Protein AF-0000000087524501 (afdb_homodimer)

pLDDT: mean 83.81, std 16.66, range [29.33, 97.38]

Sequence (226 aa):
MLTLTSWWLVTAPTDLRCGMDRLLVAVRTVLDREPIEGEAYVFCNRAGTRIKLLSCDRHGVWLAVRRLHQGRFVWPRAGATSWTLSAEQFAWLSMGVDWRRLSDAPISGCKQIMLTLTSWWLVTAPTDLRCGMDRLLVAVRTVLDREPIEGEAYVFCNRAGTRIKLLSCDRHGVWLAVRRLHQGRFVWPRAGATSWTLSAEQFAWLSMGVDWRRLSDAPISGCKQI

Radius of gyration: 18.1 Å; Cα contacts (8 Å, |Δi|>4): 468; chains: 2; bounding box: 33×56×40 Å

InterPro domains:
  IPR008878 Transposase IS66, Orf2 [NF033819] (8-96)
  IPR008878 Transposase IS66, Orf2 [PF05717] (6-102)
  IPR008878 Transposase IS66, Orf2 [PTHR36455] (7-105)

Structure (mmCIF, N/CA/C/O backbone):
data_AF-0000000087524501-model_v1
#
loop_
_entity.id
_entity.type
_entity.pdbx_description
1 polymer Transposase
#
loop_
_atom_site.group_PDB
_atom_site.id
_atom_site.type_symbol
_atom_site.label_atom_id
_atom_site.label_alt_id
_atom_site.label_comp_id
_atom_site.label_asym_id
_atom_site.label_entity_id
_atom_site.label_seq_id
_atom_site.pdbx_PDB_ins_code
_atom_site.Cartn_x
_atom_site.Cartn_y
_atom_site.Cartn_z
_atom_site.occupancy
_atom_site.B_iso_or_equiv
_atom_site.auth_seq_id
_atom_site.auth_comp_id
_atom_site.auth_asym_id
_atom_site.auth_atom_id
_atom_site.pdbx_PDB_model_num
ATOM 1 N N . MET A 1 1 ? 4.891 8.914 -10.609 1 53.38 1 MET A N 1
ATOM 2 C CA . MET A 1 1 ? 3.854 8.031 -10.102 1 53.38 1 MET A CA 1
ATOM 3 C C . MET A 1 1 ? 4.023 6.617 -10.641 1 53.38 1 MET A C 1
ATOM 5 O O . MET A 1 1 ? 4.438 6.434 -11.789 1 53.38 1 MET A O 1
ATOM 9 N N . LEU A 1 2 ? 4.312 5.629 -9.68 1 62.41 2 LEU A N 1
ATOM 10 C CA . LEU A 1 2 ? 4.785 4.309 -10.086 1 62.41 2 LEU A CA 1
ATOM 11 C C . LEU A 1 2 ? 3.758 3.611 -10.969 1 62.41 2 LEU A C 1
ATOM 13 O O . LEU A 1 2 ? 2.576 3.543 -10.617 1 62.41 2 LEU A O 1
ATOM 17 N N . THR A 1 3 ? 4.078 3.621 -12.188 1 78.81 3 THR A N 1
ATOM 18 C CA . THR A 1 3 ? 3.252 2.785 -13.055 1 78.81 3 THR A CA 1
ATOM 19 C C . THR A 1 3 ? 3.666 1.321 -12.945 1 78.81 3 THR A C 1
ATOM 21 O O . THR A 1 3 ? 4.766 0.95 -13.359 1 78.81 3 THR A O 1
ATOM 24 N N . LEU A 1 4 ? 2.834 0.616 -12.227 1 86.62 4 LEU A N 1
ATOM 25 C CA . LEU A 1 4 ? 3.076 -0.819 -12.133 1 86.62 4 LEU A CA 1
ATOM 26 C C . LEU A 1 4 ? 2.57 -1.537 -13.383 1 86.62 4 LEU A C 1
ATOM 28 O O . LEU A 1 4 ? 1.428 -1.337 -13.797 1 86.62 4 LEU A O 1
ATOM 32 N N . THR A 1 5 ? 3.463 -2.332 -13.969 1 84.12 5 THR A N 1
ATOM 33 C CA . THR A 1 5 ? 3.109 -2.982 -15.227 1 84.12 5 THR A CA 1
ATOM 34 C C . THR A 1 5 ? 2.959 -4.488 -15.031 1 84.12 5 THR A C 1
ATOM 36 O O . THR A 1 5 ? 2.32 -5.164 -15.844 1 84.12 5 THR A O 1
ATOM 39 N N . SER A 1 6 ? 3.623 -4.996 -14.062 1 88.81 6 SER A N 1
ATOM 40 C CA . SER A 1 6 ? 3.568 -6.438 -13.844 1 88.81 6 SER A CA 1
ATOM 41 C C . SER A 1 6 ? 3.545 -6.773 -12.359 1 88.81 6 SER A C 1
ATOM 43 O O . SER A 1 6 ? 4.207 -6.109 -11.562 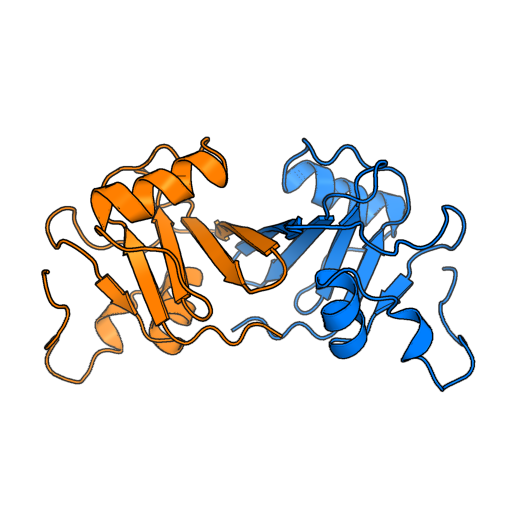1 88.81 6 SER A O 1
ATOM 45 N N . TRP A 1 7 ? 2.777 -7.848 -12.047 1 93 7 TRP A N 1
ATOM 46 C CA . TRP A 1 7 ? 2.652 -8.352 -10.68 1 93 7 TRP A CA 1
ATOM 47 C C . TRP A 1 7 ? 3.145 -9.789 -10.586 1 93 7 TRP A C 1
ATOM 49 O O . TRP A 1 7 ? 2.604 -10.68 -11.234 1 93 7 TRP A O 1
ATOM 59 N N . TRP A 1 8 ? 4.137 -9.992 -9.805 1 92.12 8 TRP A N 1
ATOM 60 C CA . TRP A 1 8 ? 4.68 -11.328 -9.586 1 92.12 8 TRP A CA 1
ATOM 61 C C . TRP A 1 8 ? 4.117 -11.938 -8.305 1 92.12 8 TRP A C 1
ATOM 63 O O . TRP A 1 8 ? 4.191 -11.336 -7.234 1 92.12 8 TRP A O 1
ATOM 73 N N . LEU A 1 9 ? 3.553 -13.141 -8.438 1 91.88 9 LEU A N 1
ATOM 74 C CA . LEU A 1 9 ? 3.045 -13.836 -7.258 1 91.88 9 LEU A CA 1
ATOM 75 C C . LEU A 1 9 ? 4.105 -14.758 -6.672 1 91.88 9 LEU A C 1
ATOM 77 O O . LEU A 1 9 ? 4.648 -15.609 -7.379 1 91.88 9 LEU A O 1
ATOM 81 N N . VAL A 1 10 ? 4.414 -14.508 -5.457 1 90.25 10 VAL A N 1
ATOM 82 C CA . VAL A 1 10 ? 5.312 -15.414 -4.742 1 90.25 10 VAL A CA 1
ATOM 83 C C . VAL A 1 10 ? 4.5 -16.5 -4.047 1 90.25 10 VAL A C 1
ATOM 85 O O . VAL A 1 10 ? 3.969 -16.297 -2.955 1 90.25 10 VAL A O 1
ATOM 88 N N . THR A 1 11 ? 4.438 -17.672 -4.555 1 88.38 11 THR A N 1
ATOM 89 C CA . THR A 1 11 ? 3.49 -18.688 -4.125 1 88.38 11 THR A CA 1
ATOM 90 C C . THR A 1 11 ? 4.074 -19.531 -2.984 1 88.38 11 THR A C 1
ATOM 92 O O . THR A 1 11 ? 3.35 -20.266 -2.314 1 88.38 11 THR A O 1
ATOM 95 N N . ALA A 1 12 ? 5.297 -19.328 -2.738 1 82.81 12 ALA A N 1
ATOM 96 C CA . ALA A 1 12 ? 5.875 -19.984 -1.568 1 82.81 12 ALA A CA 1
ATOM 97 C C . ALA A 1 12 ? 5.289 -19.422 -0.277 1 82.81 12 ALA A C 1
ATOM 99 O O . ALA A 1 12 ? 5.094 -18.203 -0.153 1 82.81 12 ALA A O 1
ATOM 100 N N . PRO A 1 13 ? 4.914 -20.344 0.628 1 79.12 13 PRO A N 1
ATOM 101 C CA . PRO A 1 13 ? 4.375 -19.844 1.892 1 79.12 13 PRO A CA 1
ATOM 102 C C . PRO A 1 13 ? 5.277 -18.797 2.543 1 79.12 13 PRO A C 1
ATOM 104 O O . PRO A 1 13 ? 6.496 -18.969 2.607 1 79.12 13 PRO A O 1
ATOM 107 N N . THR A 1 14 ? 4.715 -17.734 2.848 1 83.69 14 THR A N 1
ATOM 108 C CA . THR A 1 14 ? 5.457 -16.641 3.479 1 83.69 14 THR A CA 1
ATOM 109 C C . THR A 1 14 ? 4.742 -16.156 4.738 1 83.69 14 THR A C 1
ATOM 111 O O . THR A 1 14 ? 3.518 -16.047 4.754 1 83.69 14 THR A O 1
ATOM 114 N N . ASP A 1 15 ? 5.555 -16 5.832 1 88.25 15 ASP A N 1
ATOM 115 C CA . ASP A 1 15 ? 5.039 -15.352 7.031 1 88.25 15 ASP A CA 1
ATOM 116 C C . ASP A 1 15 ? 4.848 -13.852 6.801 1 88.25 15 ASP A C 1
ATOM 118 O O . ASP A 1 15 ? 5.82 -13.094 6.75 1 88.25 15 ASP A O 1
ATOM 122 N N . LEU A 1 16 ? 3.639 -13.438 6.695 1 90.56 16 LEU A N 1
ATOM 123 C CA . LEU A 1 16 ? 3.352 -12.062 6.297 1 90.56 16 LEU A CA 1
ATOM 124 C C . LEU A 1 16 ? 3.521 -11.109 7.477 1 90.56 16 LEU A C 1
ATOM 126 O O . LEU A 1 16 ? 3.283 -9.906 7.348 1 90.56 16 LEU A O 1
ATOM 130 N N . ARG A 1 17 ? 3.955 -11.586 8.625 1 87.31 17 ARG A N 1
ATOM 131 C CA . ARG A 1 17 ? 4.316 -10.695 9.727 1 87.31 17 ARG A CA 1
ATOM 132 C C . ARG A 1 17 ? 5.656 -10.023 9.461 1 87.31 17 ARG A C 1
ATOM 134 O O . ARG A 1 17 ? 5.992 -9.023 10.102 1 87.31 17 ARG A O 1
ATOM 141 N N . CYS A 1 18 ? 6.277 -10.562 8.484 1 89.75 18 CYS A N 1
ATOM 142 C CA . CYS A 1 18 ? 7.578 -10 8.141 1 89.75 18 CYS A CA 1
ATOM 143 C C . CYS A 1 18 ? 7.422 -8.672 7.406 1 89.75 18 CYS A C 1
ATOM 145 O O . CYS A 1 18 ? 6.395 -8.43 6.773 1 89.75 18 CYS A O 1
ATOM 147 N N . GLY A 1 19 ? 8.461 -7.875 7.551 1 92.38 19 GLY A N 1
ATOM 148 C CA . GLY A 1 19 ? 8.438 -6.539 6.98 1 92.38 19 GLY A CA 1
ATOM 149 C C . GLY A 1 19 ? 9.016 -6.477 5.578 1 92.38 19 GLY A C 1
ATOM 150 O O . GLY A 1 19 ? 9.195 -7.508 4.93 1 92.38 19 GLY A O 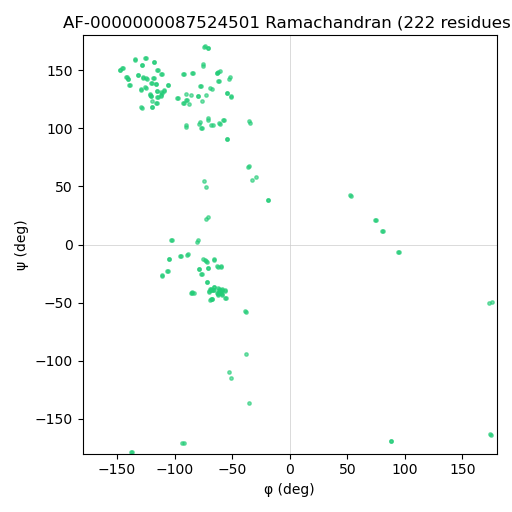1
ATOM 151 N N . MET A 1 20 ? 9.188 -5.285 5.086 1 94.19 20 MET A N 1
ATOM 152 C CA . MET A 1 20 ? 9.609 -5.031 3.709 1 94.19 20 MET A CA 1
ATOM 153 C C . MET A 1 20 ? 10.969 -5.664 3.426 1 94.19 20 MET A C 1
ATOM 155 O O . MET A 1 20 ? 11.172 -6.262 2.369 1 94.19 20 MET A O 1
ATOM 159 N N . ASP A 1 21 ? 11.93 -5.621 4.367 1 94 21 ASP A N 1
ATOM 160 C CA . ASP A 1 21 ? 13.281 -6.125 4.121 1 94 21 ASP A CA 1
ATOM 161 C C . ASP A 1 21 ? 13.273 -7.641 3.943 1 94 21 ASP A C 1
ATOM 163 O O . ASP A 1 21 ? 13.914 -8.164 3.027 1 94 21 ASP A O 1
ATOM 167 N N . ARG A 1 22 ? 12.641 -8.336 4.754 1 93.5 22 ARG A N 1
ATOM 168 C CA . ARG A 1 22 ? 12.539 -9.789 4.648 1 93.5 22 ARG A CA 1
ATOM 169 C C . ARG A 1 22 ? 11.852 -10.195 3.352 1 93.5 22 ARG A C 1
ATOM 171 O O . ARG A 1 22 ? 12.266 -11.156 2.697 1 93.5 22 ARG A O 1
ATOM 178 N N . LEU A 1 23 ? 10.844 -9.445 2.961 1 93.88 23 LEU A N 1
ATOM 179 C CA . LEU A 1 23 ? 10.117 -9.797 1.743 1 93.88 23 LEU A CA 1
ATOM 180 C C . LEU A 1 23 ? 10.969 -9.523 0.509 1 93.88 23 LEU A C 1
ATOM 182 O O . LEU A 1 23 ? 10.883 -10.242 -0.486 1 93.88 23 LEU A O 1
ATOM 186 N N . LEU A 1 24 ? 11.82 -8.469 0.651 1 93.94 24 LEU A N 1
ATOM 187 C CA . LEU A 1 24 ? 12.758 -8.211 -0.437 1 93.94 24 LEU A CA 1
ATOM 188 C C . LEU A 1 24 ? 13.711 -9.383 -0.625 1 93.94 24 LEU A C 1
ATOM 190 O O . LEU A 1 24 ? 13.992 -9.789 -1.757 1 93.94 24 LEU A O 1
ATOM 194 N N . VAL A 1 25 ? 14.188 -9.898 0.438 1 92.69 25 VAL A N 1
ATOM 195 C CA . VAL A 1 25 ? 15.07 -11.062 0.394 1 92.69 25 VAL A CA 1
ATOM 196 C C . VAL A 1 25 ? 14.32 -12.25 -0.208 1 92.69 25 VAL A C 1
ATOM 198 O O . VAL A 1 25 ? 14.875 -12.992 -1.019 1 92.69 25 VAL A O 1
ATOM 201 N N . ALA A 1 26 ? 13.086 -12.398 0.199 1 90.69 26 ALA A N 1
ATOM 202 C CA . ALA A 1 26 ? 12.281 -13.5 -0.324 1 90.69 26 ALA A CA 1
ATOM 203 C C . ALA A 1 26 ? 12.133 -13.406 -1.841 1 90.69 26 ALA A C 1
ATOM 205 O O . ALA A 1 26 ? 12.211 -14.414 -2.543 1 90.69 26 ALA A O 1
ATOM 206 N N . VAL A 1 27 ? 11.906 -12.18 -2.352 1 91.5 27 VAL A N 1
ATOM 207 C CA . VAL A 1 27 ? 11.789 -11.977 -3.791 1 91.5 27 VAL A CA 1
ATOM 208 C C . VAL A 1 27 ? 13.07 -12.445 -4.484 1 91.5 27 VAL A C 1
ATOM 210 O O . VAL A 1 27 ? 13.016 -13.156 -5.488 1 91.5 27 VAL A O 1
ATOM 213 N N . ARG A 1 28 ? 14.195 -12.125 -3.938 1 92.19 28 ARG A N 1
ATOM 214 C CA . ARG A 1 28 ? 15.484 -12.477 -4.523 1 92.19 28 ARG A CA 1
ATOM 215 C C . ARG A 1 28 ? 15.719 -13.984 -4.457 1 92.19 28 ARG A C 1
ATOM 217 O O . ARG A 1 28 ? 16.25 -14.57 -5.402 1 92.19 28 ARG A O 1
ATOM 224 N N . THR A 1 29 ? 15.328 -14.586 -3.4 1 88.56 29 THR A N 1
ATOM 225 C CA . THR A 1 29 ? 15.656 -15.984 -3.174 1 88.56 29 THR A CA 1
ATOM 226 C C . THR A 1 29 ? 14.633 -16.891 -3.852 1 88.56 29 THR A C 1
ATOM 228 O O . THR A 1 29 ? 15 -17.906 -4.457 1 88.56 29 THR A O 1
ATOM 231 N N . VAL A 1 30 ? 13.375 -16.531 -3.748 1 85.25 30 VAL A N 1
ATOM 232 C CA . VAL A 1 30 ? 12.32 -17.406 -4.246 1 85.25 30 VAL A CA 1
ATOM 233 C C . VAL A 1 30 ? 12.133 -17.188 -5.746 1 85.25 30 VAL A C 1
ATOM 235 O O . VAL A 1 30 ? 11.984 -18.141 -6.508 1 85.25 30 VAL A O 1
ATOM 238 N N . LEU A 1 31 ? 12.164 -15.969 -6.199 1 85.56 31 LEU A N 1
ATOM 239 C CA . LEU A 1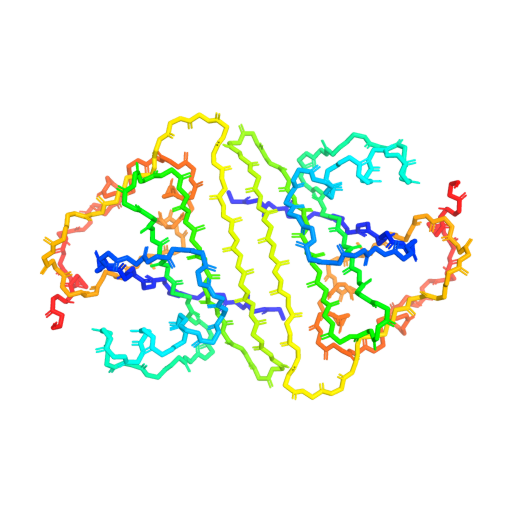 31 ? 11.938 -15.664 -7.609 1 85.56 31 LEU A CA 1
ATOM 240 C C . LEU A 1 31 ? 13.258 -15.555 -8.359 1 85.56 31 LEU A C 1
ATOM 242 O O . LEU A 1 31 ? 13.281 -15.508 -9.586 1 85.56 31 LEU A O 1
ATOM 246 N N . ASP A 1 32 ? 14.367 -15.539 -7.59 1 87.31 32 ASP A N 1
ATOM 247 C CA . ASP A 1 32 ? 15.688 -15.328 -8.18 1 87.31 32 ASP A CA 1
ATOM 248 C C . ASP A 1 32 ? 15.711 -14.07 -9.047 1 87.31 32 ASP A C 1
ATOM 250 O O . ASP A 1 32 ? 16.156 -14.117 -10.195 1 87.31 32 ASP A O 1
ATOM 254 N N . ARG A 1 33 ? 15.086 -13.07 -8.508 1 85.88 33 ARG A N 1
ATOM 255 C CA . ARG A 1 33 ? 14.961 -11.812 -9.234 1 85.88 33 ARG A CA 1
ATOM 256 C C . ARG A 1 33 ? 15.344 -10.633 -8.344 1 85.88 33 ARG A C 1
ATOM 258 O O . ARG A 1 33 ? 15.109 -10.656 -7.137 1 85.88 33 ARG A O 1
ATOM 265 N N . GLU A 1 34 ? 15.938 -9.672 -9.047 1 90.94 34 GLU A N 1
ATOM 266 C CA . GLU A 1 34 ? 16.141 -8.398 -8.367 1 90.94 34 GLU A CA 1
ATOM 267 C C . GLU A 1 34 ? 14.945 -7.473 -8.57 1 90.94 34 GLU A C 1
ATOM 269 O O . GLU A 1 34 ? 14.547 -7.199 -9.703 1 90.94 34 GLU A O 1
ATOM 274 N N . PRO A 1 35 ? 14.438 -7.07 -7.484 1 91.19 35 PRO A N 1
ATOM 275 C CA . PRO A 1 35 ? 13.297 -6.164 -7.633 1 91.19 35 PRO A CA 1
ATOM 276 C C . PRO A 1 35 ? 13.617 -4.953 -8.5 1 91.19 35 PRO A C 1
ATOM 278 O O . PRO A 1 35 ? 14.648 -4.305 -8.312 1 91.19 35 PRO A O 1
ATOM 281 N N . ILE A 1 36 ? 12.773 -4.723 -9.414 1 89.25 36 ILE A N 1
ATOM 282 C CA . ILE A 1 36 ? 13 -3.594 -10.312 1 89.25 36 ILE A CA 1
ATOM 283 C C . ILE A 1 36 ? 11.781 -2.676 -10.305 1 89.25 36 ILE A C 1
ATOM 285 O O . ILE A 1 36 ? 10.695 -3.078 -9.891 1 89.25 36 ILE A O 1
ATOM 289 N N . GLU A 1 37 ? 12.086 -1.483 -10.758 1 91.25 37 GLU A N 1
ATOM 290 C CA . GLU A 1 37 ? 11 -0.511 -10.859 1 91.25 37 GLU A CA 1
ATOM 291 C C . GLU A 1 37 ? 9.93 -0.981 -11.836 1 91.25 37 GLU A C 1
ATOM 293 O O . GLU A 1 37 ? 10.242 -1.535 -12.898 1 91.25 37 GLU A O 1
ATOM 298 N N . GLY A 1 38 ? 8.695 -0.737 -11.484 1 90.75 38 GLY A N 1
ATOM 299 C CA . GLY A 1 38 ? 7.602 -1.073 -12.383 1 90.75 38 GLY A CA 1
ATOM 300 C C . GLY A 1 38 ? 6.996 -2.438 -12.102 1 90.75 38 GLY A C 1
ATOM 301 O O . GLY A 1 38 ? 5.965 -2.795 -12.672 1 90.75 38 GLY A O 1
ATOM 302 N N . GLU A 1 39 ? 7.586 -3.174 -11.211 1 93.44 39 GLU A N 1
ATOM 303 C CA . GLU A 1 39 ? 7.059 -4.484 -10.844 1 93.44 39 GLU A CA 1
ATOM 304 C C . GLU A 1 39 ? 6.605 -4.512 -9.391 1 93.44 39 GLU A C 1
ATOM 306 O O . GLU A 1 39 ? 7.129 -3.768 -8.555 1 93.44 39 GLU A O 1
ATOM 311 N N . ALA A 1 40 ? 5.641 -5.336 -9.188 1 95.5 40 ALA A N 1
ATOM 312 C CA . ALA A 1 40 ? 5.156 -5.57 -7.828 1 95.5 40 ALA A CA 1
ATOM 313 C C . ALA A 1 40 ? 5.199 -7.055 -7.48 1 95.5 40 ALA A C 1
ATOM 315 O O . ALA A 1 40 ? 4.953 -7.906 -8.336 1 95.5 40 ALA A O 1
ATOM 316 N N . TYR A 1 41 ? 5.52 -7.289 -6.293 1 95.31 41 TYR A N 1
ATOM 317 C CA . TYR A 1 41 ? 5.605 -8.664 -5.805 1 95.31 41 TYR A CA 1
ATOM 318 C C . TYR A 1 41 ? 4.551 -8.922 -4.738 1 95.31 41 TYR A C 1
ATOM 320 O O . TYR A 1 41 ? 4.496 -8.227 -3.725 1 95.31 41 TYR A O 1
ATOM 328 N N . VAL A 1 42 ? 3.809 -9.961 -4.977 1 95.31 42 VAL A N 1
ATOM 329 C CA . VAL A 1 42 ? 2.639 -10.188 -4.137 1 95.31 42 VAL A CA 1
ATOM 330 C C . VAL A 1 42 ? 2.814 -11.477 -3.338 1 95.31 42 VAL A C 1
ATOM 332 O O . VAL A 1 42 ? 3.213 -12.5 -3.891 1 95.31 42 VAL A O 1
ATOM 335 N N . PHE A 1 43 ? 2.527 -11.344 -2.053 1 94.31 43 PHE A N 1
ATOM 336 C CA . PHE A 1 43 ? 2.574 -12.469 -1.128 1 94.31 43 PHE A CA 1
ATOM 337 C C . PHE A 1 43 ? 1.198 -12.734 -0.525 1 94.31 43 PHE A C 1
ATOM 339 O O . PHE A 1 43 ? 0.375 -11.82 -0.425 1 94.31 43 PHE A O 1
ATOM 346 N N . CYS A 1 44 ? 1.035 -13.922 -0.1 1 93.69 44 CYS A N 1
ATOM 347 C CA . CYS A 1 44 ? -0.225 -14.289 0.537 1 93.69 44 CYS A CA 1
ATOM 348 C C . CYS A 1 44 ? 0.015 -15.18 1.749 1 93.69 44 CYS A C 1
ATOM 350 O O . CYS A 1 44 ? 0.884 -16.047 1.721 1 93.69 44 CYS A O 1
ATOM 352 N N . ASN A 1 45 ? -0.736 -14.852 2.77 1 91.5 45 ASN A N 1
ATOM 353 C CA . ASN A 1 45 ? -0.605 -15.742 3.914 1 91.5 45 ASN A CA 1
ATOM 354 C C . ASN A 1 45 ? -1.243 -17.109 3.641 1 91.5 45 ASN A C 1
ATOM 356 O O . ASN A 1 45 ? -2.014 -17.25 2.689 1 91.5 45 ASN A O 1
ATOM 360 N N . ARG A 1 46 ? -0.972 -17.969 4.488 1 87.69 46 ARG A N 1
ATOM 361 C CA . ARG A 1 46 ? -1.421 -19.344 4.289 1 87.69 46 ARG A CA 1
ATOM 362 C C . ARG A 1 46 ? -2.943 -19.422 4.238 1 87.69 46 ARG A C 1
ATOM 364 O O . ARG A 1 46 ? -3.508 -20.156 3.422 1 87.69 46 ARG A O 1
ATOM 371 N N . ALA A 1 47 ? -3.625 -18.703 5.066 1 88.19 47 ALA A N 1
ATOM 372 C CA . ALA A 1 47 ? -5.078 -18.75 5.184 1 88.19 47 ALA A CA 1
ATOM 373 C C . ALA A 1 47 ? -5.746 -18.094 3.971 1 88.19 47 ALA A C 1
ATOM 375 O O . ALA A 1 47 ? -6.949 -18.266 3.756 1 88.19 47 ALA A O 1
ATOM 376 N N . GLY A 1 48 ? -5.027 -17.328 3.143 1 90.12 48 GLY A N 1
ATOM 377 C CA . GLY A 1 48 ? -5.566 -16.672 1.968 1 90.12 48 GLY A CA 1
ATOM 378 C C . GLY A 1 48 ? -6.414 -15.453 2.305 1 90.12 48 GLY A C 1
ATOM 379 O O . GLY A 1 48 ? -7.293 -15.07 1.529 1 90.12 48 GLY A O 1
ATOM 380 N N . THR A 1 49 ? -6.195 -14.906 3.492 1 91.12 49 THR A N 1
ATOM 381 C CA . THR A 1 49 ? -7.07 -13.828 3.943 1 91.12 49 THR A CA 1
ATOM 382 C C . THR A 1 49 ? -6.367 -12.477 3.84 1 91.12 49 THR A C 1
ATOM 384 O O . THR A 1 49 ? -6.996 -11.43 3.984 1 91.12 49 THR A O 1
ATOM 387 N N . ARG A 1 50 ? -5.07 -12.516 3.629 1 93.81 50 ARG A N 1
ATOM 388 C CA . ARG A 1 50 ? -4.285 -11.297 3.527 1 93.81 50 ARG A CA 1
ATOM 389 C C . ARG A 1 50 ? -3.23 -11.406 2.434 1 93.81 50 ARG A C 1
ATOM 391 O O . ARG A 1 50 ? -2.633 -12.469 2.248 1 93.81 50 ARG A O 1
ATOM 398 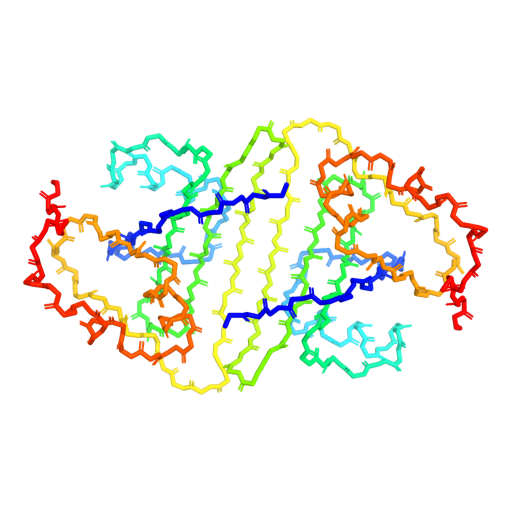N N . ILE A 1 51 ? -3.037 -10.305 1.77 1 96.06 51 ILE A N 1
ATOM 399 C CA . ILE A 1 51 ? -1.905 -10.266 0.85 1 96.06 51 ILE A CA 1
ATOM 400 C C . ILE A 1 51 ? -1.058 -9.023 1.137 1 96.06 51 ILE A C 1
ATOM 402 O O . ILE A 1 51 ? -1.563 -8.023 1.645 1 96.06 51 ILE A O 1
ATOM 406 N N . LYS A 1 52 ? 0.185 -9.125 0.789 1 97.12 52 LYS A N 1
ATOM 407 C CA . LYS A 1 52 ? 1.093 -7.984 0.803 1 97.12 52 LYS A CA 1
ATOM 408 C C . LYS A 1 52 ? 1.669 -7.723 -0.585 1 97.12 52 LYS A C 1
ATOM 410 O O . LYS A 1 52 ? 1.994 -8.664 -1.315 1 97.12 52 LYS A O 1
ATOM 415 N N . LEU A 1 53 ? 1.751 -6.539 -0.937 1 96.81 53 LEU A N 1
ATOM 416 C CA . LEU A 1 53 ? 2.338 -6.094 -2.195 1 96.81 53 LEU A CA 1
ATOM 417 C C . LEU A 1 53 ? 3.59 -5.258 -1.945 1 96.81 53 LEU A C 1
ATOM 419 O O . LEU A 1 53 ? 3.541 -4.258 -1.224 1 96.81 53 LEU A O 1
ATOM 423 N N . LEU A 1 54 ? 4.684 -5.738 -2.523 1 96.56 54 LEU A N 1
ATOM 424 C CA . LEU A 1 54 ? 5.973 -5.066 -2.404 1 96.56 54 LEU A CA 1
ATOM 425 C C . LEU A 1 54 ? 6.406 -4.48 -3.744 1 96.56 54 LEU A C 1
ATOM 427 O O . LEU A 1 54 ? 6.34 -5.156 -4.773 1 96.56 54 LEU A O 1
ATOM 431 N N . SER A 1 55 ? 6.812 -3.211 -3.766 1 96.38 55 SER A N 1
ATOM 432 C CA . SER A 1 55 ? 7.34 -2.59 -4.977 1 96.38 55 SER A CA 1
ATOM 433 C C . SER A 1 55 ? 8.438 -1.588 -4.648 1 96.38 55 SER A C 1
ATOM 435 O O . SER A 1 55 ? 8.43 -0.976 -3.576 1 96.38 55 SER A O 1
ATOM 437 N N . CYS A 1 56 ? 9.328 -1.426 -5.609 1 94 56 CYS A N 1
ATOM 438 C CA . CYS A 1 56 ? 10.453 -0.514 -5.449 1 94 56 CYS A CA 1
ATOM 439 C C . CYS A 1 56 ? 10.531 0.473 -6.609 1 94 56 CYS A C 1
ATOM 441 O O . CYS A 1 56 ? 10.242 0.115 -7.754 1 94 56 CYS A O 1
ATOM 443 N N . ASP A 1 57 ? 10.914 1.695 -6.297 1 91.56 57 ASP A N 1
ATOM 444 C CA . ASP A 1 57 ? 11.219 2.678 -7.332 1 91.56 57 ASP A CA 1
ATOM 445 C C . ASP A 1 57 ? 12.477 3.465 -6.992 1 91.56 57 ASP A C 1
ATOM 447 O O . ASP A 1 57 ? 13.211 3.102 -6.066 1 91.56 57 ASP A O 1
ATOM 451 N N . ARG A 1 58 ? 12.828 4.379 -7.828 1 90.81 58 ARG A N 1
ATOM 452 C CA . ARG A 1 58 ? 14.086 5.109 -7.699 1 90.81 58 ARG A CA 1
ATOM 453 C C . ARG A 1 58 ? 14.148 5.859 -6.375 1 90.81 58 ARG A C 1
ATOM 455 O O . ARG A 1 58 ? 15.234 6.203 -5.898 1 90.81 58 ARG A O 1
ATOM 462 N N . HIS A 1 59 ? 12.969 6.047 -5.77 1 92.25 59 HIS A N 1
ATOM 463 C CA . HIS A 1 59 ? 12.945 6.926 -4.609 1 92.25 59 HIS A CA 1
ATOM 464 C C . HIS A 1 59 ? 12.781 6.129 -3.318 1 92.25 59 HIS A C 1
ATOM 466 O O . HIS A 1 59 ? 13.086 6.629 -2.232 1 92.25 59 HIS A O 1
ATOM 472 N N . GLY A 1 60 ? 12.219 4.91 -3.432 1 93.94 60 GLY A N 1
ATOM 473 C CA . GLY A 1 60 ? 11.984 4.164 -2.207 1 93.94 60 GLY A CA 1
ATOM 474 C C . GLY A 1 60 ? 11.234 2.865 -2.438 1 93.94 60 GLY A C 1
ATOM 475 O O . GLY A 1 60 ? 11.266 2.311 -3.539 1 93.94 60 GLY A O 1
ATOM 476 N N . VAL A 1 61 ? 10.734 2.393 -1.302 1 95.44 61 VAL A N 1
ATOM 477 C CA . VAL A 1 61 ? 10.055 1.104 -1.312 1 95.44 61 VAL A CA 1
ATOM 478 C C . VAL A 1 61 ? 8.648 1.257 -0.732 1 95.44 61 VAL A C 1
ATOM 480 O O . VAL A 1 61 ? 8.453 1.979 0.247 1 95.44 61 VAL A O 1
ATOM 483 N N . TRP A 1 62 ? 7.645 0.638 -1.422 1 97 62 TRP A N 1
ATOM 484 C CA . TRP A 1 62 ? 6.281 0.538 -0.917 1 97 62 TRP A CA 1
ATOM 485 C C . TRP A 1 62 ? 5.98 -0.878 -0.436 1 97 62 TRP A C 1
ATOM 487 O O . TRP A 1 62 ? 6.352 -1.854 -1.092 1 97 62 TRP A O 1
ATOM 497 N N . LEU A 1 63 ? 5.312 -0.958 0.704 1 97.31 63 LEU A N 1
ATOM 498 C CA . LEU A 1 63 ? 4.723 -2.209 1.173 1 97.31 63 LEU A CA 1
ATOM 499 C C . LEU A 1 63 ? 3.258 -2.016 1.542 1 97.31 63 LEU A C 1
ATOM 501 O O . LEU A 1 63 ? 2.936 -1.23 2.438 1 97.31 63 LEU A O 1
ATOM 505 N N . ALA A 1 64 ? 2.404 -2.725 0.843 1 97.38 64 ALA A N 1
ATOM 506 C CA . ALA A 1 64 ? 0.973 -2.588 1.101 1 97.38 64 ALA A CA 1
ATOM 507 C C . ALA A 1 64 ? 0.369 -3.91 1.562 1 97.38 64 ALA A C 1
ATOM 509 O O . ALA A 1 64 ? 0.738 -4.977 1.062 1 97.38 64 ALA A O 1
ATOM 510 N N . VAL A 1 65 ? -0.516 -3.762 2.422 1 96.69 65 VAL A N 1
ATOM 511 C CA . VAL A 1 65 ? -1.29 -4.91 2.873 1 96.69 65 VAL A CA 1
ATOM 512 C C . VAL A 1 65 ? -2.76 -4.723 2.506 1 96.69 65 VAL A C 1
ATOM 514 O O . VAL A 1 65 ? -3.307 -3.627 2.646 1 96.69 65 VAL A O 1
ATOM 517 N N . ARG A 1 66 ? -3.361 -5.793 2.043 1 96.69 66 ARG A N 1
ATOM 518 C CA . ARG A 1 66 ? -4.781 -5.793 1.701 1 96.69 66 ARG A CA 1
ATOM 519 C C . ARG A 1 66 ? -5.543 -6.828 2.52 1 96.69 66 ARG A C 1
ATOM 521 O O . ARG A 1 66 ? -5.148 -7.992 2.58 1 96.69 66 ARG A O 1
ATOM 528 N N . ARG A 1 67 ? -6.566 -6.352 3.117 1 95.69 67 ARG A N 1
ATOM 529 C CA . ARG A 1 67 ? -7.492 -7.215 3.84 1 95.69 67 ARG A CA 1
ATOM 530 C C . ARG A 1 67 ? -8.906 -7.09 3.281 1 95.69 67 ARG A C 1
ATOM 532 O O . ARG A 1 67 ? -9.43 -5.98 3.148 1 95.69 67 ARG A O 1
ATOM 539 N N . LEU A 1 68 ? -9.562 -8.172 2.977 1 94.69 68 LEU A N 1
ATOM 540 C CA . LEU A 1 68 ? -10.93 -8.164 2.457 1 94.69 68 LEU A CA 1
ATOM 541 C C . LEU A 1 68 ? -11.945 -8.109 3.594 1 94.69 68 LEU A C 1
ATOM 543 O O . LEU A 1 68 ? -11.695 -8.633 4.684 1 94.69 68 LEU A O 1
ATOM 547 N N . HIS A 1 69 ? -13.062 -7.449 3.318 1 92.19 69 HIS A N 1
ATOM 548 C CA . HIS A 1 69 ? -14.148 -7.48 4.293 1 92.19 69 HIS A CA 1
ATOM 549 C C . HIS A 1 69 ? -14.719 -8.891 4.438 1 92.19 69 HIS A C 1
ATOM 551 O O . HIS A 1 69 ? -15.102 -9.297 5.535 1 92.19 69 HIS A O 1
ATOM 557 N N . GLN A 1 70 ? -14.75 -9.539 3.318 1 93.31 70 GLN A N 1
ATOM 558 C CA . GLN A 1 70 ? -15.273 -10.906 3.289 1 93.31 70 GLN A CA 1
ATOM 559 C C . GLN A 1 70 ? -14.555 -11.742 2.234 1 93.31 70 GLN A C 1
ATOM 561 O O . GLN A 1 70 ? -14.047 -11.211 1.245 1 93.31 70 GLN A O 1
ATOM 566 N N . GLY A 1 71 ? -14.484 -13.062 2.535 1 93.06 71 GLY A N 1
ATOM 567 C CA . GLY A 1 71 ? -13.922 -14 1.573 1 93.06 71 GLY A CA 1
ATOM 568 C C . GLY A 1 71 ? -12.422 -14.156 1.704 1 93.06 71 GLY A C 1
ATOM 569 O O . GLY A 1 71 ? -11.836 -13.797 2.729 1 93.06 71 GLY A O 1
ATOM 570 N N . ARG A 1 72 ? -11.82 -14.828 0.689 1 94.06 72 ARG A N 1
ATOM 571 C CA . ARG A 1 72 ? -10.391 -15.117 0.625 1 94.06 72 ARG A CA 1
ATOM 572 C C . ARG A 1 72 ? -9.836 -14.805 -0.76 1 94.06 72 ARG A C 1
ATOM 574 O O . ARG A 1 72 ? -10.586 -14.727 -1.735 1 94.06 72 ARG A O 1
ATOM 581 N N . PHE A 1 73 ? -8.609 -14.641 -0.742 1 94.12 73 PHE A N 1
ATOM 582 C CA . PHE A 1 73 ? -7.969 -14.422 -2.031 1 94.12 73 PHE A CA 1
ATOM 583 C C . PHE A 1 73 ? -7.816 -15.742 -2.787 1 94.12 73 PHE A C 1
ATOM 585 O O . PHE A 1 73 ? -7.504 -16.766 -2.191 1 94.12 73 PHE A O 1
ATOM 592 N N . VAL A 1 74 ? -8.117 -15.672 -4.055 1 90.56 74 VAL A N 1
ATOM 593 C CA . VAL A 1 74 ? -7.863 -16.828 -4.906 1 90.56 74 VAL A CA 1
ATOM 594 C C . VAL A 1 74 ? -6.375 -16.922 -5.234 1 90.56 74 VAL A C 1
ATOM 596 O O . VAL A 1 74 ? -5.867 -16.141 -6.047 1 90.56 74 VAL A O 1
ATOM 599 N N . TRP A 1 75 ? -5.758 -17.719 -4.582 1 88.44 75 TRP A N 1
ATOM 600 C CA . TRP A 1 75 ? -4.309 -17.844 -4.664 1 88.44 75 TRP A CA 1
ATOM 601 C C . TRP A 1 75 ? -3.908 -19.172 -5.293 1 88.44 75 TRP A C 1
ATOM 603 O O . TRP A 1 75 ? -4.461 -20.219 -4.949 1 88.44 75 TRP A O 1
ATOM 613 N N . PRO A 1 76 ? -3.066 -19.031 -6.285 1 83 76 PRO A N 1
ATOM 614 C CA . PRO A 1 76 ? -2.67 -20.281 -6.945 1 83 76 PRO A CA 1
ATOM 615 C C . PRO A 1 76 ? -1.949 -21.234 -6 1 83 76 PRO A C 1
ATOM 617 O O . PRO A 1 76 ? -1.349 -20.812 -5.016 1 83 76 PRO A O 1
ATOM 620 N N . ARG A 1 77 ? -2.143 -22.609 -6.25 1 73.38 77 ARG A N 1
ATOM 621 C CA . ARG A 1 77 ? -1.506 -23.641 -5.43 1 73.38 77 ARG A CA 1
ATOM 622 C C . ARG A 1 77 ? 0.013 -23.562 -5.547 1 73.38 77 ARG A C 1
ATOM 624 O O . ARG A 1 77 ? 0.543 -23.234 -6.609 1 73.38 77 ARG A O 1
ATOM 631 N N . ALA A 1 78 ? 0.582 -23.953 -4.352 1 62.88 78 ALA A N 1
ATOM 632 C CA . ALA A 1 78 ? 2.033 -24.047 -4.211 1 62.88 78 ALA A CA 1
ATOM 633 C C . ALA A 1 78 ? 2.621 -25.016 -5.23 1 62.88 78 ALA A C 1
ATOM 635 O O . ALA A 1 78 ? 2.043 -26.078 -5.492 1 62.88 78 ALA A O 1
ATOM 636 N N . GLY A 1 79 ? 3.264 -24.719 -6.207 1 57.22 79 GLY A N 1
ATOM 637 C CA . GLY A 1 79 ? 3.979 -25.531 -7.18 1 57.22 79 GLY A CA 1
ATOM 638 C C . GLY A 1 79 ? 4.508 -24.734 -8.352 1 57.22 79 GLY A C 1
ATOM 639 O O . GLY A 1 79 ? 5.488 -25.125 -8.992 1 57.22 79 GLY A O 1
ATOM 640 N N . ALA A 1 80 ? 3.621 -24.031 -8.844 1 54.5 80 ALA A N 1
ATOM 641 C CA . ALA A 1 80 ? 4.07 -23.328 -10.039 1 54.5 80 ALA A CA 1
ATOM 642 C C . ALA A 1 80 ? 5.016 -22.188 -9.68 1 54.5 80 ALA A C 1
ATOM 644 O O . ALA A 1 80 ? 4.934 -21.625 -8.586 1 54.5 80 ALA A O 1
ATOM 645 N N . THR A 1 81 ? 6.258 -22.172 -10.383 1 59.25 81 THR A N 1
ATOM 646 C CA . THR A 1 81 ? 7.223 -21.094 -10.156 1 59.25 81 THR A CA 1
ATOM 647 C C . THR A 1 81 ? 6.516 -19.766 -9.914 1 59.25 81 THR A C 1
ATOM 649 O O . THR A 1 81 ? 5.289 -19.719 -9.844 1 59.25 81 THR A O 1
ATOM 652 N N . SER A 1 82 ? 6.996 -18.656 -10.531 1 65.56 82 SER A N 1
ATOM 653 C CA . SER A 1 82 ? 6.523 -17.281 -10.352 1 65.56 82 SER A CA 1
ATOM 654 C C . SER A 1 82 ? 5.371 -16.969 -11.305 1 65.56 82 SER A C 1
ATOM 656 O O . SER A 1 82 ? 5.359 -17.438 -12.445 1 65.56 82 SER A O 1
ATOM 658 N N . TRP A 1 83 ? 4.184 -16.594 -10.805 1 80.25 83 TRP A N 1
ATOM 659 C CA . TRP A 1 83 ? 3.045 -16.094 -11.562 1 80.25 83 TRP A CA 1
ATOM 660 C C . TRP A 1 83 ? 3.156 -14.586 -11.781 1 80.25 83 TRP A C 1
ATOM 662 O O . TRP A 1 83 ? 3.566 -13.852 -10.875 1 80.25 83 TRP A O 1
ATOM 672 N N . THR A 1 84 ? 3 -14.273 -13.086 1 87.44 84 THR A N 1
ATOM 673 C CA . THR A 1 84 ? 2.9 -12.852 -13.367 1 87.44 84 THR A CA 1
ATOM 674 C C . THR A 1 84 ? 1.48 -12.484 -13.789 1 87.44 84 THR A C 1
ATOM 676 O O . THR A 1 84 ? 0.84 -13.219 -14.547 1 87.44 84 THR A O 1
ATOM 679 N N . LEU A 1 85 ? 1.027 -11.5 -13.203 1 89.69 85 LEU A N 1
ATOM 680 C CA . LEU A 1 85 ? -0.32 -11.023 -13.5 1 89.69 85 LEU A CA 1
ATOM 681 C C . LEU A 1 85 ? -0.28 -9.68 -14.219 1 89.69 85 LEU A C 1
ATOM 683 O O . LEU A 1 85 ? 0.617 -8.867 -13.977 1 89.69 85 LEU A O 1
ATOM 687 N N . SER A 1 86 ? -1.287 -9.531 -15.102 1 89.5 86 SER A N 1
ATOM 688 C CA . SER A 1 86 ? -1.556 -8.203 -15.641 1 89.5 86 SER A CA 1
ATOM 689 C C . SER A 1 86 ? -2.232 -7.316 -14.594 1 89.5 86 SER A C 1
ATOM 691 O O . SER A 1 86 ? -2.666 -7.801 -13.547 1 89.5 86 SER A O 1
ATOM 693 N N . ALA A 1 87 ? -2.336 -6.043 -14.922 1 90.19 87 ALA A N 1
ATOM 694 C CA . ALA A 1 87 ? -3.012 -5.094 -14.039 1 90.19 87 ALA A CA 1
ATOM 695 C C . ALA A 1 87 ? -4.461 -5.508 -13.797 1 90.19 87 ALA A C 1
ATOM 697 O O . ALA A 1 87 ? -4.961 -5.414 -12.672 1 90.19 87 ALA A O 1
ATOM 698 N N . GLU A 1 88 ? -5.109 -6 -14.805 1 89.62 88 GLU A N 1
ATOM 699 C CA . GLU A 1 88 ? -6.508 -6.406 -14.695 1 89.62 88 GLU A CA 1
ATOM 700 C C . GLU A 1 88 ? -6.656 -7.652 -13.836 1 89.62 88 GLU A C 1
ATOM 702 O O . GLU A 1 88 ? -7.57 -7.738 -13.008 1 89.62 88 GLU A O 1
ATOM 707 N N . GLN A 1 89 ? -5.746 -8.539 -14.016 1 88.81 89 GLN A N 1
ATOM 708 C CA . GLN A 1 89 ? -5.785 -9.766 -13.234 1 88.81 89 GLN A CA 1
ATOM 709 C C . GLN A 1 89 ? -5.535 -9.484 -11.758 1 88.81 89 GLN A C 1
ATOM 711 O O . GLN A 1 89 ? -6.199 -10.047 -10.891 1 88.81 89 GLN A O 1
ATOM 716 N N . PHE A 1 90 ? -4.641 -8.586 -11.539 1 91.62 90 PHE A N 1
ATOM 717 C CA . PHE A 1 90 ? -4.379 -8.227 -10.148 1 91.62 90 PHE A CA 1
ATOM 718 C C . PHE A 1 90 ? -5.578 -7.508 -9.539 1 91.62 90 PHE A C 1
ATOM 720 O O . PHE A 1 90 ? -5.91 -7.723 -8.375 1 91.62 90 PHE A O 1
ATOM 727 N N . ALA A 1 91 ? -6.191 -6.66 -10.336 1 92.12 91 ALA A N 1
ATOM 728 C CA . ALA A 1 91 ? -7.383 -5.977 -9.844 1 92.12 91 ALA A CA 1
ATOM 729 C C . ALA A 1 91 ? -8.438 -6.973 -9.391 1 92.12 91 ALA A C 1
ATOM 731 O O . ALA A 1 91 ? -9.062 -6.789 -8.336 1 92.12 91 ALA A O 1
ATOM 732 N N . TRP A 1 92 ? -8.625 -8.031 -10.062 1 90.94 92 TRP A N 1
ATOM 733 C CA . TRP A 1 92 ? -9.57 -9.07 -9.68 1 90.94 92 TRP A CA 1
ATOM 734 C C . TRP A 1 92 ? -9.102 -9.797 -8.43 1 90.94 92 TRP A C 1
ATOM 736 O O . TRP A 1 92 ? -9.875 -10 -7.492 1 90.94 92 TRP A O 1
ATOM 746 N N . LEU A 1 93 ? -7.859 -10.18 -8.43 1 91.38 93 LEU A N 1
ATOM 747 C CA . LEU A 1 93 ? -7.301 -10.875 -7.273 1 91.38 93 LEU A CA 1
ATOM 748 C C . LEU A 1 93 ? -7.496 -10.055 -6 1 91.38 93 LEU A C 1
ATOM 750 O O . LEU A 1 93 ? -7.906 -10.594 -4.969 1 91.38 93 LEU A O 1
ATOM 754 N N . SER A 1 94 ? -7.188 -8.727 -6.105 1 93.38 94 SER A N 1
ATOM 755 C CA . SER A 1 94 ? -7.219 -7.863 -4.93 1 93.38 94 SER A CA 1
ATOM 756 C C . SER A 1 94 ? -8.633 -7.711 -4.395 1 93.38 94 SER A C 1
ATOM 758 O O . SER A 1 94 ? -8.836 -7.25 -3.266 1 93.38 94 SER A O 1
ATOM 760 N N . MET A 1 95 ? -9.617 -8.156 -5.227 1 91.88 95 MET A N 1
ATOM 761 C CA . MET A 1 95 ? -11.016 -8.086 -4.797 1 91.88 95 MET A CA 1
ATOM 762 C C . MET A 1 95 ? -11.516 -9.453 -4.359 1 91.88 95 MET A C 1
ATOM 764 O O . MET A 1 95 ? -12.711 -9.633 -4.098 1 91.88 95 MET A O 1
ATOM 768 N N . GLY A 1 96 ? -10.648 -10.375 -4.371 1 90.62 96 GLY A N 1
ATOM 769 C CA . GLY A 1 96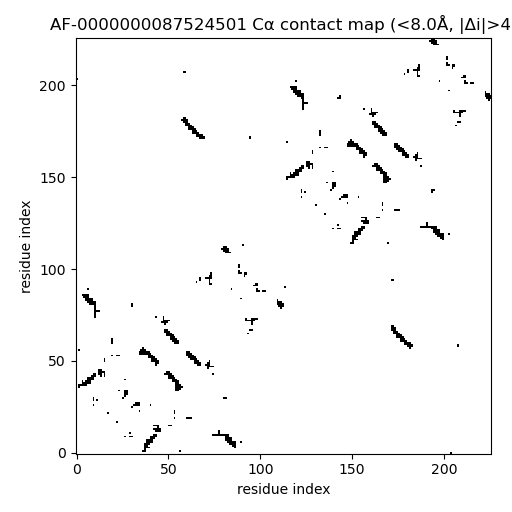 ? -11.031 -11.727 -3.986 1 90.62 96 GLY A CA 1
ATOM 770 C C . GLY A 1 96 ? -11.719 -12.492 -5.102 1 90.62 96 GLY A C 1
ATOM 771 O O . GLY A 1 96 ? -12.406 -13.477 -4.848 1 90.62 96 GLY A O 1
ATOM 772 N N . VAL A 1 97 ? -11.68 -11.992 -6.254 1 89.06 97 VAL A N 1
ATOM 773 C CA . VAL A 1 97 ? -12.32 -12.609 -7.41 1 89.06 97 VAL A CA 1
ATOM 774 C C . VAL A 1 97 ? -11.328 -13.508 -8.141 1 89.06 97 VAL A C 1
ATOM 776 O O . VAL A 1 97 ? -10.125 -13.219 -8.18 1 89.06 97 VAL A O 1
ATOM 779 N N . ASP A 1 98 ? -11.844 -14.57 -8.695 1 89.44 98 ASP A N 1
ATOM 780 C CA . ASP A 1 98 ? -10.992 -15.516 -9.414 1 89.44 98 ASP A CA 1
ATOM 781 C C . ASP A 1 98 ? -10.414 -14.891 -10.68 1 89.44 98 ASP A C 1
ATOM 783 O O . ASP A 1 98 ? -11.086 -14.82 -11.711 1 89.44 98 ASP A O 1
ATOM 787 N N . TRP A 1 99 ? -9.273 -14.531 -10.656 1 86.62 99 TRP A N 1
ATOM 788 C CA . TRP A 1 99 ? -8.586 -13.789 -11.711 1 86.62 99 TRP A CA 1
ATOM 789 C C . TRP A 1 99 ? -8.172 -14.719 -12.852 1 86.62 99 TRP A C 1
ATOM 791 O O . TRP A 1 99 ? -7.863 -14.258 -13.953 1 86.62 99 TRP A O 1
ATOM 801 N N . ARG A 1 100 ? -8.07 -15.945 -12.648 1 79.69 100 ARG A N 1
ATOM 802 C CA . ARG A 1 100 ? -7.652 -16.906 -13.656 1 79.69 100 ARG A CA 1
ATOM 803 C C . ARG A 1 100 ? -8.641 -16.953 -14.812 1 79.69 100 ARG A C 1
ATOM 805 O O . ARG A 1 100 ? -8.312 -17.422 -15.906 1 79.69 100 ARG A O 1
ATOM 812 N N . ARG A 1 101 ? -9.852 -16.438 -14.555 1 81.25 101 ARG A N 1
ATOM 813 C CA . ARG A 1 101 ? -10.898 -16.469 -15.57 1 81.25 101 ARG A CA 1
ATOM 814 C C . ARG A 1 101 ? -10.664 -15.406 -16.625 1 81.25 101 ARG A C 1
ATOM 816 O O . ARG A 1 101 ? -11.25 -15.453 -17.719 1 81.25 101 ARG A O 1
ATOM 823 N N . LEU A 1 102 ? -9.992 -14.359 -16.359 1 74.75 102 LEU A N 1
ATOM 824 C CA . LEU A 1 102 ? -9.672 -13.297 -17.312 1 74.75 102 LEU A CA 1
ATOM 825 C C . LEU A 1 102 ? -8.641 -13.773 -18.328 1 74.75 102 LEU A C 1
ATOM 827 O O . LEU A 1 102 ? -8.406 -13.109 -19.344 1 74.75 102 LEU A O 1
ATOM 831 N N . SER A 1 103 ? -7.938 -14.727 -18.078 1 62 103 SER A N 1
ATOM 832 C CA . SER A 1 103 ? -6.875 -15.203 -18.969 1 62 103 SER A CA 1
ATOM 833 C C . SER A 1 103 ? -7.449 -15.93 -20.172 1 62 103 SER A C 1
ATOM 835 O O . SER A 1 103 ? -7.973 -17.047 -20.047 1 62 103 SER A O 1
ATOM 837 N N . ASP A 1 104 ? -8.438 -15.266 -21.016 1 52.12 104 ASP A N 1
ATOM 838 C CA . ASP A 1 104 ? -8.82 -16.031 -22.203 1 52.12 104 ASP A CA 1
ATOM 839 C C . ASP A 1 104 ? -7.617 -16.75 -22.797 1 52.12 104 ASP A C 1
ATOM 841 O O . ASP A 1 104 ? -7.777 -17.672 -23.609 1 52.12 104 ASP A O 1
ATOM 845 N N . ALA A 1 105 ? -6.523 -16.031 -23.188 1 47.72 105 ALA A N 1
ATOM 846 C CA . ALA A 1 105 ? -5.488 -16.766 -23.922 1 47.72 105 ALA A CA 1
ATOM 847 C C . ALA A 1 105 ? -5.055 -18.016 -23.141 1 47.72 105 ALA A C 1
ATOM 849 O O . ALA A 1 105 ? -5.152 -18.062 -21.922 1 47.72 105 ALA A O 1
ATOM 850 N N . PRO A 1 106 ? -4.762 -19.156 -23.812 1 39.59 106 PRO A N 1
ATOM 851 C CA . PRO A 1 106 ? -4.195 -20.359 -23.172 1 39.59 106 PRO A CA 1
ATOM 852 C C . PRO A 1 106 ? -3.225 -20.016 -22.047 1 39.59 106 PRO A C 1
ATOM 854 O O . PRO A 1 106 ? -2.586 -18.969 -22.062 1 39.59 106 PRO A O 1
ATOM 857 N N . ILE A 1 107 ? -3.627 -20.203 -20.703 1 41.12 107 ILE A N 1
ATOM 858 C CA . ILE A 1 107 ? -2.639 -20.109 -19.625 1 41.12 107 ILE A CA 1
ATOM 859 C C . ILE A 1 107 ? -1.234 -20.266 -20.203 1 41.12 107 ILE A C 1
ATOM 861 O O . ILE A 1 107 ? -0.751 -21.391 -20.375 1 41.12 107 ILE A O 1
ATOM 865 N N . SER A 1 108 ? -0.959 -19.75 -21.328 1 34.84 108 SER A N 1
ATOM 866 C CA . SER A 1 108 ? 0.392 -20.047 -21.797 1 34.84 108 SER A CA 1
ATOM 867 C C . SER A 1 108 ? 1.429 -19.719 -20.719 1 34.84 108 SER A C 1
ATOM 869 O O . SER A 1 108 ? 2.211 -20.578 -20.312 1 34.84 108 SER A O 1
ATOM 871 N N . GLY A 1 109 ? 2.453 -18.594 -20.953 1 35.47 109 GLY A N 1
ATOM 872 C CA . GLY A 1 109 ? 3.773 -18.484 -20.344 1 35.47 109 GLY A CA 1
ATOM 873 C C . GLY A 1 109 ? 3.732 -18.156 -18.875 1 35.47 109 GLY A C 1
ATOM 874 O O . GLY A 1 109 ? 3.898 -17 -18.484 1 35.47 109 GLY A O 1
ATOM 875 N N . CYS A 1 110 ? 2.768 -18.375 -18.078 1 40.62 110 CYS A N 1
ATOM 876 C CA . CYS A 1 110 ? 3.133 -18.719 -16.703 1 40.62 110 CYS A CA 1
ATOM 877 C C . CYS A 1 110 ? 4.484 -19.438 -16.672 1 40.62 110 CYS A C 1
ATOM 879 O O . CYS A 1 110 ? 4.598 -20.594 -17.062 1 40.62 110 CYS A O 1
ATOM 881 N N . LYS A 1 111 ? 5.453 -18.766 -17.188 1 37.47 111 LYS A N 1
ATOM 882 C CA . LYS A 1 111 ? 6.719 -19.5 -17.172 1 37.47 111 LYS A CA 1
ATOM 883 C C . LYS A 1 111 ? 7.07 -19.969 -15.766 1 37.47 111 LYS A C 1
ATOM 885 O O . LYS A 1 111 ? 7.203 -19.156 -14.852 1 37.47 111 LYS A O 1
ATOM 890 N N . GLN A 1 112 ? 6.703 -21.125 -15.312 1 35.47 112 GLN A N 1
ATOM 891 C CA . GLN A 1 112 ? 7.449 -21.844 -14.297 1 35.47 112 GLN A CA 1
ATOM 892 C C . GLN A 1 112 ? 8.953 -21.641 -14.453 1 35.47 112 GLN A C 1
ATOM 894 O O . GLN A 1 112 ? 9.555 -22.094 -15.422 1 35.47 112 GLN A O 1
ATOM 899 N N . ILE A 1 113 ? 9.328 -20.344 -14.18 1 29.33 113 ILE A N 1
ATOM 900 C CA . ILE A 1 113 ? 10.789 -20.328 -14.289 1 29.33 113 ILE A CA 1
ATOM 901 C C . ILE A 1 113 ? 11.375 -21.406 -13.375 1 29.33 113 ILE A C 1
ATOM 903 O O . ILE A 1 113 ? 11 -21.5 -12.203 1 29.33 113 ILE A O 1
ATOM 907 N N . MET B 1 1 ? -10.609 -1.152 -9.766 1 53.53 1 MET B N 1
ATOM 908 C CA . MET B 1 1 ? -9.305 -0.609 -9.383 1 53.53 1 MET B CA 1
ATOM 909 C C . MET B 1 1 ? -9.461 0.769 -8.742 1 53.53 1 MET B C 1
ATOM 911 O O . MET B 1 1 ? -10.32 1.554 -9.156 1 53.53 1 MET B O 1
ATOM 915 N N . LEU B 1 2 ? -9.094 0.851 -7.395 1 62.66 2 LEU B N 1
ATOM 916 C CA . LEU B 1 2 ? -9.477 2.012 -6.594 1 62.66 2 LEU B CA 1
ATOM 917 C C . LEU B 1 2 ? -8.859 3.287 -7.16 1 62.66 2 LEU B C 1
ATOM 919 O O . LEU B 1 2 ? -7.656 3.338 -7.418 1 62.66 2 LEU B O 1
ATOM 923 N N . THR B 1 3 ? -9.711 3.992 -7.777 1 78.75 3 THR B N 1
ATOM 924 C CA . THR B 1 3 ? -9.25 5.32 -8.164 1 78.75 3 THR B CA 1
ATOM 925 C C . THR B 1 3 ? -9.273 6.27 -6.965 1 78.75 3 THR B C 1
ATOM 927 O O . THR B 1 3 ? -10.344 6.598 -6.449 1 78.75 3 THR B O 1
ATOM 930 N N . LEU B 1 4 ? -8.094 6.52 -6.488 1 86.5 4 LEU B N 1
ATOM 931 C CA . LEU B 1 4 ? -7.988 7.492 -5.406 1 86.5 4 LEU B CA 1
ATOM 932 C C . LEU B 1 4 ? -8.047 8.914 -5.945 1 86.5 4 LEU B C 1
ATOM 934 O O . LEU B 1 4 ? -7.324 9.258 -6.883 1 86.5 4 LEU B O 1
ATOM 938 N N . THR B 1 5 ? -8.945 9.711 -5.367 1 84.06 5 THR B N 1
ATOM 939 C CA . THR B 1 5 ? -9.156 11.055 -5.883 1 84.06 5 THR B CA 1
ATOM 940 C C . THR B 1 5 ? -8.641 12.102 -4.895 1 84.06 5 THR B C 1
ATOM 942 O O . THR B 1 5 ? -8.383 13.242 -5.273 1 84.06 5 THR B O 1
ATOM 945 N N . SER B 1 6 ? -8.625 11.75 -3.656 1 88.81 6 SER B N 1
ATOM 946 C CA . SER B 1 6 ? -8.188 12.711 -2.645 1 88.81 6 SER B CA 1
ATOM 947 C C . SER B 1 6 ? -7.363 12.031 -1.557 1 88.81 6 SER B C 1
ATOM 949 O O . SER B 1 6 ? -7.656 10.898 -1.163 1 88.81 6 SER B O 1
ATOM 951 N N . TRP B 1 7 ? -6.359 12.797 -1.082 1 92.94 7 TRP B N 1
ATOM 952 C CA . TRP B 1 7 ? -5.473 12.344 -0.015 1 92.94 7 TRP B CA 1
ATOM 953 C C . TRP B 1 7 ? -5.562 13.266 1.196 1 92.94 7 TRP B C 1
ATOM 955 O O . TRP B 1 7 ? -5.246 14.453 1.104 1 92.94 7 TRP B O 1
ATOM 965 N N . TRP B 1 8 ? -5.969 12.734 2.289 1 92.06 8 TRP B N 1
ATOM 966 C CA . TRP B 1 8 ? -6.062 13.492 3.531 1 92.06 8 TRP B CA 1
ATOM 967 C C . TRP B 1 8 ? -4.84 13.258 4.406 1 92.06 8 TRP B C 1
ATOM 969 O O . TRP B 1 8 ? -4.492 12.117 4.707 1 92.06 8 TRP B O 1
ATOM 979 N N . LEU B 1 9 ? -4.195 14.359 4.793 1 91.94 9 LEU B N 1
ATOM 980 C CA . LEU B 1 9 ? -3.045 14.242 5.688 1 91.94 9 LEU B CA 1
ATOM 981 C C . LEU B 1 9 ? -3.475 14.359 7.145 1 91.94 9 LEU B C 1
ATOM 983 O O . LEU B 1 9 ? -4.129 15.328 7.523 1 91.94 9 LEU B O 1
ATOM 987 N N . VAL B 1 10 ? -3.174 13.336 7.867 1 90.31 10 VAL B N 1
ATOM 988 C CA . VAL B 1 10 ? -3.398 13.383 9.312 1 90.31 10 VAL B CA 1
ATOM 989 C C . VAL B 1 10 ? -2.15 13.922 10.008 1 90.31 10 VAL B C 1
ATOM 991 O O . VAL B 1 10 ? -1.21 13.172 10.273 1 90.31 10 VAL B O 1
ATOM 994 N N . THR B 1 11 ? -2.111 15.141 10.398 1 88.44 11 THR B N 1
ATOM 995 C CA . THR B 1 11 ? -0.893 15.82 10.828 1 88.44 11 THR B CA 1
ATOM 996 C C . THR B 1 11 ? -0.657 15.625 12.32 1 88.44 11 THR B C 1
ATOM 998 O O . THR B 1 11 ? 0.433 15.906 12.828 1 88.44 11 THR B O 1
ATOM 1001 N N . ALA B 1 12 ? -1.604 15.062 12.945 1 82.88 12 ALA B N 1
ATOM 1002 C CA . ALA B 1 12 ? -1.38 14.719 14.352 1 82.88 12 ALA B CA 1
ATOM 1003 C C . ALA B 1 12 ? -0.355 13.594 14.477 1 82.88 12 ALA B C 1
ATOM 1005 O O . ALA B 1 12 ? -0.371 12.641 13.703 1 82.88 12 ALA B O 1
ATOM 1006 N N . PRO B 1 13 ? 0.587 13.789 15.422 1 79.25 13 PRO B N 1
ATOM 1007 C CA . PRO B 1 13 ? 1.574 12.719 15.594 1 79.25 13 PRO B CA 1
ATOM 1008 C C . PRO B 1 13 ? 0.931 11.352 15.773 1 79.25 13 PRO B C 1
ATOM 1010 O O . PRO B 1 13 ? -0.031 11.211 16.531 1 79.25 13 PRO B O 1
ATOM 1013 N N . THR B 1 14 ? 1.334 10.477 15.016 1 83.75 14 THR B N 1
ATOM 1014 C CA . THR B 1 14 ? 0.808 9.117 15.086 1 83.75 14 THR B CA 1
ATOM 1015 C C . THR B 1 14 ? 1.942 8.102 15.172 1 83.75 14 THR B C 1
ATOM 1017 O O . THR B 1 14 ? 2.967 8.242 14.5 1 83.75 14 THR B O 1
ATOM 1020 N N . ASP B 1 15 ? 1.76 7.125 16.141 1 88.56 15 ASP B N 1
ATOM 1021 C CA . ASP B 1 15 ? 2.666 5.984 16.188 1 88.56 15 ASP B CA 1
ATOM 1022 C C . ASP B 1 15 ? 2.428 5.039 15.016 1 88.56 15 ASP B C 1
ATOM 1024 O O . ASP B 1 15 ? 1.435 4.312 14.984 1 88.56 15 ASP B O 1
ATOM 1028 N N . LEU B 1 16 ? 3.311 4.988 14.086 1 90.69 16 LEU B N 1
ATOM 1029 C CA . LEU B 1 16 ? 3.088 4.262 12.844 1 90.69 16 LEU B CA 1
ATOM 1030 C C . LEU B 1 16 ? 3.336 2.77 13.031 1 90.69 16 LEU B C 1
ATOM 1032 O O . LEU B 1 16 ? 3.217 1.991 12.086 1 90.69 16 LEU B O 1
ATOM 1036 N N . ARG B 1 17 ? 3.654 2.348 14.258 1 87.88 17 ARG B N 1
ATOM 1037 C CA . ARG B 1 17 ? 3.711 0.917 14.539 1 87.88 17 ARG B CA 1
ATOM 1038 C C . ARG B 1 17 ? 2.311 0.317 14.609 1 87.88 17 ARG B C 1
ATOM 1040 O O . ARG B 1 17 ? 2.148 -0.902 14.531 1 87.88 17 ARG B O 1
ATOM 1047 N N . CYS B 1 18 ? 1.402 1.215 14.68 1 90 18 CYS B N 1
ATOM 1048 C CA . CYS B 1 18 ? 0.019 0.758 14.758 1 90 18 CYS B CA 1
ATOM 1049 C C . CYS B 1 18 ? -0.472 0.263 13.406 1 90 18 CYS B C 1
ATOM 1051 O O . CYS B 1 18 ? 0.034 0.685 12.367 1 90 18 CYS B O 1
ATOM 1053 N N . GLY B 1 19 ? -1.464 -0.618 13.5 1 92.69 19 GLY B N 1
ATOM 1054 C CA . GLY B 1 19 ? -1.981 -1.255 12.297 1 92.69 19 GLY B CA 1
ATOM 1055 C C . GLY B 1 19 ? -3.178 -0.534 11.703 1 92.69 19 GLY B C 1
ATOM 1056 O O . GLY B 1 19 ? -3.447 0.618 12.055 1 92.69 19 GLY B O 1
ATOM 1057 N N . MET B 1 20 ? -3.801 -1.149 10.75 1 94.25 20 MET B N 1
ATOM 1058 C CA . MET B 1 20 ? -4.883 -0.554 9.969 1 94.25 20 MET B CA 1
ATOM 1059 C C . MET B 1 20 ? -6.051 -0.169 10.867 1 94.25 20 MET B C 1
ATOM 1061 O O . MET B 1 20 ? -6.633 0.908 10.719 1 94.25 20 MET B O 1
ATOM 1065 N N . ASP B 1 21 ? -6.398 -0.99 11.883 1 94.06 21 ASP B N 1
ATOM 1066 C CA . ASP B 1 21 ? -7.562 -0.721 12.719 1 94.06 21 ASP B CA 1
ATOM 1067 C C . ASP B 1 21 ? -7.352 0.533 13.57 1 94.06 21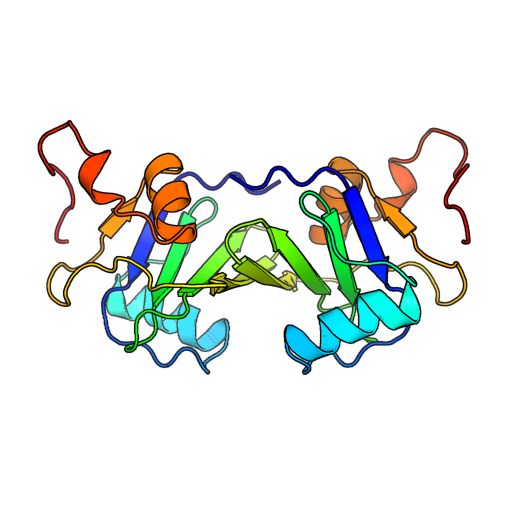 ASP B C 1
ATOM 1069 O O . ASP B 1 21 ? -8.242 1.379 13.664 1 94.06 21 ASP B O 1
ATOM 1073 N N . ARG B 1 22 ? -6.289 0.678 14.18 1 93.5 22 ARG B N 1
ATOM 1074 C CA . ARG B 1 22 ? -5.977 1.857 14.984 1 93.5 22 ARG B CA 1
ATOM 1075 C C . ARG B 1 22 ? -5.949 3.113 14.117 1 93.5 22 ARG B C 1
ATOM 1077 O O . ARG B 1 22 ? -6.434 4.168 14.531 1 93.5 22 ARG B O 1
ATOM 1084 N N . LEU B 1 23 ? -5.445 2.996 12.906 1 93.94 23 LEU B N 1
ATOM 1085 C CA . LEU B 1 23 ? -5.367 4.164 12.039 1 93.94 23 LEU B CA 1
ATOM 1086 C C . LEU B 1 23 ? -6.75 4.574 11.547 1 93.94 23 LEU B C 1
ATOM 1088 O O . LEU B 1 23 ? -7.023 5.762 11.359 1 93.94 23 LEU B O 1
ATOM 1092 N N . LEU B 1 24 ? -7.598 3.52 11.391 1 93.94 24 LEU B N 1
ATOM 1093 C CA . LEU B 1 24 ? -8.977 3.83 11.047 1 93.94 24 LEU B CA 1
ATOM 1094 C C . LEU B 1 24 ? -9.648 4.648 12.141 1 93.94 24 LEU B C 1
ATOM 1096 O O . LEU B 1 24 ? -10.367 5.609 11.859 1 93.94 24 LEU B O 1
ATOM 1100 N N . VAL B 1 25 ? -9.414 4.273 13.344 1 92.88 25 VAL B N 1
ATOM 1101 C CA . VAL B 1 25 ? -9.953 5.004 14.484 1 92.88 25 VAL B CA 1
ATOM 1102 C C . VAL B 1 25 ? -9.383 6.422 14.5 1 92.88 25 VAL B C 1
ATOM 1104 O O . VAL B 1 25 ? -10.109 7.387 14.758 1 92.88 25 VAL B O 1
ATOM 1107 N N . ALA B 1 26 ? -8.117 6.527 14.219 1 90.75 26 ALA B N 1
ATOM 1108 C CA . ALA B 1 26 ? -7.477 7.844 14.195 1 90.75 26 ALA B CA 1
ATOM 1109 C C . ALA B 1 26 ? -8.125 8.75 13.148 1 90.75 26 ALA B C 1
ATOM 1111 O O . ALA B 1 26 ? -8.336 9.938 13.398 1 90.75 26 ALA B O 1
ATOM 1112 N N . VAL B 1 27 ? -8.43 8.195 11.977 1 91.56 27 VAL B N 1
ATOM 1113 C CA . VAL B 1 27 ? -9.086 8.969 10.93 1 91.56 27 VAL B CA 1
ATOM 1114 C C . VAL B 1 27 ? -10.422 9.508 11.438 1 91.56 27 VAL B C 1
ATOM 1116 O O . VAL B 1 27 ? -10.742 10.688 11.25 1 91.56 27 VAL B O 1
ATOM 1119 N N . ARG B 1 28 ? -11.156 8.695 12.125 1 92.06 28 ARG B N 1
ATOM 1120 C CA . ARG B 1 28 ? -12.469 9.086 12.641 1 92.06 28 ARG B CA 1
ATOM 1121 C C . ARG B 1 28 ? -12.336 10.125 13.742 1 92.06 28 ARG B C 1
ATOM 1123 O O . ARG B 1 28 ? -13.125 11.07 13.805 1 92.06 28 ARG B O 1
ATOM 1130 N N . THR B 1 29 ? -11.367 9.992 14.562 1 88.5 29 THR B N 1
ATOM 1131 C CA . THR B 1 29 ? -11.25 10.852 15.734 1 88.5 29 THR B CA 1
ATOM 1132 C C . THR B 1 29 ? -10.547 12.156 15.391 1 88.5 29 THR B C 1
ATOM 1134 O O . THR B 1 29 ? -10.953 13.227 15.852 1 88.5 29 THR B O 1
ATOM 1137 N N . VAL B 1 30 ? -9.508 12.07 14.586 1 85.31 30 VAL B N 1
ATOM 1138 C CA . VAL B 1 30 ? -8.695 13.25 14.312 1 85.31 30 VAL B CA 1
ATOM 1139 C C . VAL B 1 30 ? -9.328 14.062 13.18 1 85.31 30 VAL B C 1
ATOM 1141 O O . VAL B 1 30 ? -9.391 15.297 13.258 1 85.31 30 VAL B O 1
ATOM 1144 N N . LEU B 1 31 ? -9.805 13.414 12.156 1 85.69 31 LEU B N 1
ATOM 1145 C CA . LEU B 1 31 ? -10.375 14.117 11.016 1 85.69 31 LEU B CA 1
ATOM 1146 C C . LEU B 1 31 ? -11.891 14.25 11.156 1 85.69 31 LEU B C 1
ATOM 1148 O O . LEU B 1 31 ? -12.523 14.992 10.398 1 85.69 31 LEU B O 1
ATOM 1152 N N . ASP B 1 32 ? -12.453 13.539 12.156 1 87.31 32 ASP B N 1
ATOM 1153 C CA . ASP B 1 32 ? -13.906 13.508 12.328 1 87.31 32 ASP B CA 1
ATOM 1154 C C . ASP B 1 32 ? -14.602 13.102 11.031 1 87.31 32 ASP B C 1
ATOM 1156 O O . ASP B 1 32 ? -15.539 13.773 10.586 1 87.31 32 ASP B O 1
ATOM 1160 N N . ARG B 1 33 ? -14 12.125 10.414 1 86.06 33 ARG B N 1
ATOM 1161 C CA . ARG B 1 33 ? -14.508 11.656 9.125 1 86.06 33 ARG B CA 1
ATOM 1162 C C . ARG B 1 33 ? -14.617 10.133 9.102 1 86.06 33 ARG B C 1
ATOM 1164 O O . ARG B 1 33 ? -13.805 9.438 9.719 1 86.06 33 ARG B O 1
ATOM 1171 N N . GLU B 1 34 ? -15.641 9.734 8.383 1 91 34 GLU B N 1
ATOM 1172 C CA . GLU B 1 34 ? -15.727 8.312 8.086 1 91 34 GLU B CA 1
ATOM 1173 C C . GLU B 1 34 ? -14.984 7.973 6.797 1 91 34 GLU B C 1
ATOM 1175 O O . GLU B 1 34 ? -15.242 8.57 5.75 1 91 34 GLU B O 1
ATOM 1180 N N . PRO B 1 35 ? -14.102 7.074 6.945 1 91.19 35 PRO B N 1
ATOM 1181 C CA . PRO B 1 35 ? -13.383 6.703 5.723 1 91.19 35 PRO B CA 1
ATOM 1182 C C . PRO B 1 35 ? -14.328 6.281 4.594 1 91.19 35 PRO B C 1
ATOM 1184 O O . PRO B 1 35 ? -15.234 5.48 4.812 1 91.19 35 PRO B O 1
ATOM 1187 N N . ILE B 1 36 ? -14.102 6.852 3.486 1 89.38 36 ILE B N 1
ATOM 1188 C CA . ILE B 1 36 ? -14.961 6.531 2.354 1 89.38 36 ILE B CA 1
ATOM 1189 C C . ILE B 1 36 ? -14.109 6.07 1.173 1 89.38 36 ILE B C 1
ATOM 1191 O O . ILE B 1 36 ? -12.906 6.32 1.134 1 89.38 36 ILE B O 1
ATOM 1195 N N . GLU B 1 37 ? -14.836 5.391 0.293 1 91.31 37 GLU B N 1
ATOM 1196 C CA . GLU B 1 37 ? -14.164 4.93 -0.916 1 91.31 37 GLU B CA 1
ATOM 1197 C C . GLU B 1 37 ? -13.633 6.102 -1.737 1 91.31 37 GLU B C 1
ATOM 1199 O O . GLU B 1 37 ? -14.312 7.125 -1.867 1 91.31 37 GLU B O 1
ATOM 1204 N N . GLY B 1 38 ? -12.461 5.918 -2.283 1 90.94 38 GLY B N 1
ATOM 1205 C CA . GLY B 1 38 ? -11.906 6.941 -3.154 1 90.94 38 GLY B CA 1
ATOM 1206 C C . GLY B 1 38 ? -10.992 7.914 -2.426 1 90.94 38 GLY B C 1
ATOM 1207 O O . GLY B 1 38 ? -10.328 8.734 -3.057 1 90.94 38 GLY B O 1
ATOM 1208 N N . GLU B 1 39 ? -10.914 7.805 -1.124 1 93.62 39 GLU B N 1
ATOM 1209 C CA . GLU B 1 39 ? -10.031 8.664 -0.343 1 93.62 39 GLU B CA 1
ATOM 1210 C C . GLU B 1 39 ? -8.914 7.859 0.32 1 93.62 39 GLU B C 1
ATOM 1212 O O . GLU B 1 39 ? -9.094 6.672 0.611 1 93.62 39 GLU B O 1
ATOM 1217 N N . ALA B 1 40 ? -7.84 8.547 0.472 1 95.5 40 ALA B N 1
ATOM 1218 C CA . ALA B 1 40 ? -6.711 7.965 1.192 1 95.5 40 ALA B CA 1
ATOM 1219 C C . ALA B 1 40 ? -6.285 8.852 2.357 1 95.5 40 ALA B C 1
ATOM 1221 O O . ALA B 1 40 ? -6.34 10.086 2.26 1 95.5 40 ALA B O 1
ATOM 1222 N N . TYR B 1 41 ? -5.926 8.219 3.379 1 95.31 41 TYR B N 1
ATOM 1223 C CA . TYR B 1 41 ? -5.488 8.93 4.578 1 95.31 41 TYR B CA 1
ATOM 1224 C C . TYR B 1 41 ? -4.016 8.664 4.859 1 95.31 41 TYR B C 1
ATOM 1226 O O . TYR B 1 41 ? -3.605 7.508 5.004 1 95.31 41 TYR B O 1
ATOM 1234 N N . VAL B 1 42 ? -3.303 9.734 5 1 95.31 42 VAL B N 1
ATOM 1235 C CA . VAL B 1 42 ? -1.851 9.602 5.062 1 95.31 42 VAL B CA 1
ATOM 1236 C C . VAL B 1 42 ? -1.353 10.031 6.441 1 95.31 42 VAL B C 1
ATOM 1238 O O . VAL B 1 42 ? -1.766 11.078 6.957 1 95.31 42 VAL B O 1
ATOM 1241 N N . PHE B 1 43 ? -0.505 9.188 6.984 1 94.19 43 PHE B N 1
ATOM 1242 C CA . PHE B 1 43 ? 0.138 9.445 8.266 1 94.19 43 PHE B CA 1
ATOM 1243 C C . PHE B 1 43 ? 1.651 9.531 8.109 1 94.19 43 PHE B C 1
ATOM 1245 O O . PHE B 1 43 ? 2.219 8.938 7.188 1 94.19 43 PHE B O 1
ATOM 1252 N N . CYS B 1 44 ? 2.246 10.188 9.023 1 93.62 44 CYS B N 1
ATOM 1253 C CA . CYS B 1 44 ? 3.699 10.305 9.008 1 93.62 44 CYS B CA 1
ATOM 1254 C C . CYS B 1 44 ? 4.273 10.164 10.414 1 93.62 44 CYS B C 1
ATOM 1256 O O . CYS B 1 44 ? 3.699 10.672 11.375 1 93.62 44 CYS B O 1
ATOM 1258 N N . ASN B 1 45 ? 5.34 9.422 10.453 1 91.5 45 ASN B N 1
ATOM 1259 C CA . ASN B 1 45 ? 5.969 9.344 11.766 1 91.5 45 ASN B CA 1
ATOM 1260 C C . ASN B 1 45 ? 6.641 10.664 12.141 1 91.5 45 ASN B C 1
ATOM 1262 O O . ASN B 1 45 ? 6.852 11.523 11.281 1 91.5 45 ASN B O 1
ATOM 1266 N N . ARG B 1 46 ? 7 10.727 13.336 1 87.69 46 ARG B N 1
ATOM 1267 C CA . ARG B 1 46 ? 7.555 11.977 13.859 1 87.69 46 ARG B CA 1
ATOM 1268 C C . ARG B 1 46 ? 8.836 12.359 13.125 1 87.69 46 ARG B C 1
ATOM 1270 O O . ARG B 1 46 ? 9.055 13.531 12.82 1 87.69 46 ARG B O 1
ATOM 1277 N N . ALA B 1 47 ? 9.672 11.422 12.82 1 88.19 47 ALA B N 1
ATOM 1278 C CA . ALA B 1 47 ? 10.969 11.672 12.195 1 88.19 47 ALA B CA 1
ATOM 1279 C C . ALA B 1 47 ? 10.797 12.078 10.734 1 88.19 47 ALA B C 1
ATOM 1281 O O . ALA B 1 47 ? 11.742 12.57 10.109 1 88.19 47 ALA B O 1
ATOM 1282 N N . GLY B 1 48 ? 9.633 11.898 10.117 1 90 48 GLY B N 1
ATOM 1283 C CA . GLY B 1 48 ? 9.375 12.242 8.727 1 90 48 GLY B CA 1
ATOM 1284 C C . GLY B 1 48 ? 10.023 11.289 7.746 1 90 48 GLY B C 1
ATOM 1285 O O . GLY B 1 48 ? 10.297 11.656 6.602 1 90 48 GLY B O 1
ATOM 1286 N N . THR B 1 49 ? 10.336 10.086 8.203 1 91.19 49 THR B N 1
ATOM 1287 C CA . THR B 1 49 ? 11.086 9.172 7.352 1 91.19 49 THR B CA 1
ATOM 1288 C C . THR B 1 49 ? 10.172 8.086 6.789 1 91.19 49 THR B C 1
ATOM 1290 O O . THR B 1 49 ? 10.57 7.332 5.902 1 91.19 49 THR B O 1
ATOM 1293 N N . ARG B 1 50 ? 8.969 8 7.344 1 93.81 50 ARG B N 1
ATOM 1294 C CA . ARG B 1 50 ? 8.016 6.984 6.906 1 93.81 50 ARG B CA 1
ATOM 1295 C C . ARG B 1 50 ? 6.602 7.547 6.848 1 93.81 50 ARG B C 1
ATOM 1297 O O . ARG B 1 50 ? 6.211 8.352 7.699 1 93.81 50 ARG B O 1
ATOM 1304 N N . ILE B 1 51 ? 5.891 7.102 5.855 1 96 51 ILE B N 1
ATOM 1305 C CA . ILE B 1 51 ? 4.469 7.422 5.84 1 96 51 ILE B CA 1
ATOM 1306 C C . ILE B 1 51 ? 3.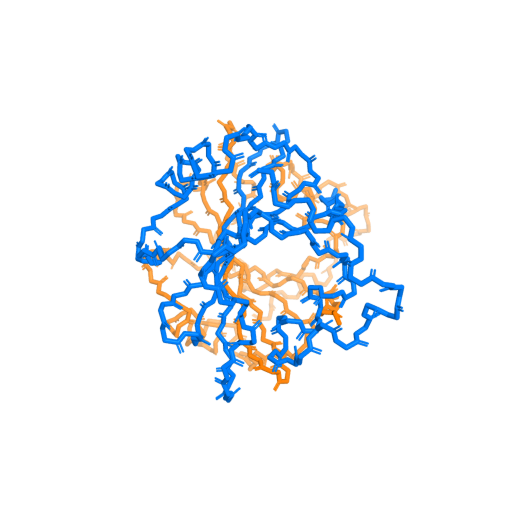656 6.145 5.656 1 96 51 ILE B C 1
ATOM 1308 O O . ILE B 1 51 ? 4.141 5.168 5.074 1 96 51 ILE B O 1
ATOM 1312 N N . LYS B 1 52 ? 2.445 6.199 6.137 1 97.19 52 LYS B N 1
ATOM 1313 C CA . LYS B 1 52 ? 1.46 5.152 5.871 1 97.19 52 LYS B CA 1
ATOM 1314 C C . LYS B 1 52 ? 0.238 5.719 5.152 1 97.19 52 LYS B C 1
ATOM 1316 O O . LYS B 1 52 ? -0.207 6.828 5.453 1 97.19 52 LYS B O 1
ATOM 1321 N N . LEU B 1 53 ? -0.234 5.023 4.246 1 96.81 53 LEU B N 1
ATOM 1322 C CA . LEU B 1 53 ? -1.441 5.363 3.5 1 96.81 53 LEU B CA 1
ATOM 1323 C C . LEU B 1 53 ? -2.539 4.332 3.744 1 96.81 53 LEU B C 1
ATOM 1325 O O . LEU B 1 53 ? -2.334 3.137 3.521 1 96.81 53 LEU B O 1
ATOM 1329 N N . LEU B 1 54 ? -3.658 4.836 4.242 1 96.56 54 LEU B N 1
ATOM 1330 C CA . LEU B 1 54 ? -4.82 4.004 4.531 1 96.56 54 LEU B CA 1
ATOM 1331 C C . LEU B 1 54 ? -5.965 4.32 3.576 1 96.56 54 LEU B C 1
ATOM 1333 O O . LEU B 1 54 ? -6.289 5.488 3.352 1 96.56 54 LEU B O 1
ATOM 1337 N N . SER B 1 55 ? -6.566 3.303 2.963 1 96.44 55 SER B N 1
ATOM 1338 C CA . SER B 1 55 ? -7.734 3.492 2.107 1 96.44 55 SER B CA 1
ATOM 1339 C C . SER B 1 55 ? -8.703 2.316 2.221 1 96.44 55 SER B C 1
ATOM 1341 O O . SER B 1 55 ? -8.281 1.184 2.469 1 96.44 55 SER B O 1
ATOM 1343 N N . CYS B 1 56 ? -9.961 2.621 1.985 1 94 56 CYS B N 1
ATOM 1344 C CA . CYS B 1 56 ? -11.008 1.612 2.064 1 94 56 CYS B CA 1
ATOM 1345 C C . CYS B 1 56 ? -11.836 1.587 0.786 1 94 56 CYS B C 1
ATOM 1347 O O . CYS B 1 56 ? -12.094 2.631 0.184 1 94 56 CYS B O 1
ATOM 1349 N N . ASP B 1 57 ? -12.258 0.399 0.402 1 91.62 57 ASP B N 1
ATOM 1350 C CA . ASP B 1 57 ? -13.219 0.254 -0.688 1 91.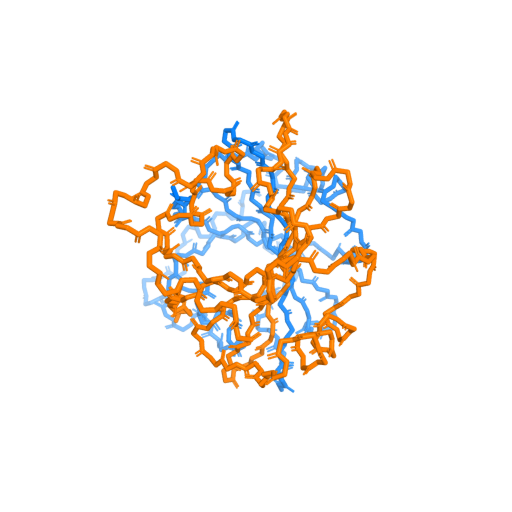62 57 ASP B CA 1
ATOM 1351 C C . ASP B 1 57 ? -14.273 -0.798 -0.354 1 91.62 57 ASP B C 1
ATOM 1353 O O . ASP B 1 57 ? -14.367 -1.25 0.79 1 91.62 57 ASP B O 1
ATOM 1357 N N . ARG B 1 58 ? -15.156 -1.02 -1.261 1 90.94 58 ARG B N 1
ATOM 1358 C CA . ARG B 1 58 ? -16.297 -1.896 -1.021 1 90.94 58 ARG B CA 1
ATOM 1359 C C . ARG B 1 58 ? -15.844 -3.309 -0.672 1 90.94 58 ARG B C 1
ATOM 1361 O O . ARG B 1 58 ? -16.594 -4.078 -0.068 1 90.94 58 ARG B O 1
ATOM 1368 N N . HIS B 1 59 ? -14.578 -3.604 -1.027 1 92.31 59 HIS B N 1
ATOM 1369 C CA . HIS B 1 59 ? -14.156 -4.992 -0.896 1 92.31 59 HIS B CA 1
ATOM 1370 C C . HIS B 1 59 ? -13.227 -5.176 0.299 1 92.31 59 HIS B C 1
ATOM 1372 O O . HIS B 1 59 ? -13.039 -6.293 0.783 1 92.31 59 HIS B O 1
ATOM 1378 N N . GLY B 1 60 ? -12.562 -4.07 0.738 1 94 60 GLY B N 1
ATOM 1379 C CA . GLY B 1 60 ? -11.617 -4.23 1.828 1 94 60 GLY B CA 1
ATOM 1380 C C . GLY B 1 60 ? -10.844 -2.963 2.133 1 94 60 GLY B C 1
ATOM 1381 O O . GLY B 1 60 ? -11.305 -1.858 1.844 1 94 60 GLY B O 1
ATOM 1382 N N . VAL B 1 61 ? -9.758 -3.225 2.852 1 95.5 61 VAL B N 1
ATOM 1383 C CA . VAL B 1 61 ? -8.938 -2.115 3.316 1 95.5 61 VAL B CA 1
ATOM 1384 C C . VAL B 1 61 ? -7.492 -2.322 2.867 1 95.5 61 VAL B C 1
ATOM 1386 O O . VAL B 1 61 ? -6.98 -3.443 2.9 1 95.5 61 VAL B O 1
ATOM 1389 N N . TRP B 1 62 ? -6.852 -1.228 2.35 1 97.06 62 TRP B N 1
ATOM 1390 C CA . TRP B 1 62 ? -5.43 -1.207 2.037 1 97.06 62 TRP B CA 1
ATOM 1391 C C . TRP B 1 62 ? -4.656 -0.384 3.062 1 97.06 62 TRP B C 1
ATOM 1393 O O . TRP B 1 62 ? -5.105 0.691 3.469 1 97.06 62 TRP B O 1
ATOM 1403 N N . LEU B 1 63 ? -3.516 -0.905 3.477 1 97.31 63 LEU B N 1
ATOM 1404 C CA . LEU B 1 63 ? -2.543 -0.147 4.254 1 97.31 63 LEU B CA 1
ATOM 1405 C C . LEU B 1 63 ? -1.156 -0.238 3.627 1 97.31 63 LEU B C 1
ATOM 1407 O O . LEU B 1 63 ? -0.594 -1.329 3.51 1 97.31 63 LEU B O 1
ATOM 1411 N N . ALA B 1 64 ? -0.636 0.898 3.219 1 97.38 64 ALA B N 1
ATOM 1412 C CA . ALA B 1 64 ? 0.675 0.913 2.576 1 97.38 64 ALA B CA 1
ATOM 1413 C C . ALA B 1 64 ? 1.675 1.732 3.387 1 97.38 64 ALA B C 1
ATOM 1415 O O . ALA B 1 64 ? 1.323 2.771 3.951 1 97.38 64 ALA B O 1
ATOM 1416 N N . VAL B 1 65 ? 2.816 1.261 3.375 1 96.69 65 VAL B N 1
ATOM 1417 C CA . VAL B 1 65 ? 3.922 1.991 3.986 1 96.69 65 VAL B CA 1
ATOM 1418 C C . VAL B 1 65 ? 4.945 2.367 2.918 1 96.69 65 VAL B C 1
ATOM 1420 O O . VAL B 1 65 ? 5.258 1.56 2.039 1 96.69 65 VAL B O 1
ATOM 1423 N N . ARG B 1 66 ? 5.426 3.588 3.023 1 96.69 66 ARG B N 1
ATOM 1424 C CA . ARG B 1 66 ? 6.453 4.078 2.109 1 96.69 66 ARG B CA 1
ATOM 1425 C C . ARG B 1 66 ? 7.711 4.492 2.869 1 96.69 66 ARG B C 1
ATOM 1427 O O . ARG B 1 66 ? 7.633 5.254 3.836 1 96.69 66 ARG B O 1
ATOM 1434 N N . ARG B 1 67 ? 8.773 3.955 2.418 1 95.69 67 ARG B N 1
ATOM 1435 C CA . ARG B 1 67 ? 10.086 4.328 2.936 1 95.69 67 ARG B CA 1
ATOM 1436 C C . ARG B 1 67 ? 10.984 4.859 1.82 1 95.69 67 ARG B C 1
ATOM 1438 O O . ARG B 1 67 ? 11.156 4.203 0.79 1 95.69 67 ARG B O 1
ATOM 1445 N N . LEU B 1 68 ? 11.594 6 1.979 1 94.56 68 LEU B N 1
ATOM 1446 C CA . LEU B 1 68 ? 12.492 6.586 0.988 1 94.56 68 LEU B CA 1
ATOM 1447 C C . LEU B 1 68 ? 13.898 6.023 1.129 1 94.56 68 LEU B C 1
ATOM 1449 O O . LEU B 1 68 ? 14.328 5.68 2.232 1 94.56 68 LEU B O 1
ATOM 1453 N N . HIS B 1 69 ? 14.578 5.922 -0.018 1 92.12 69 HIS B N 1
ATOM 1454 C CA . HIS B 1 69 ? 15.984 5.535 0.045 1 92.12 69 HIS B CA 1
ATOM 1455 C C . HIS B 1 69 ? 16.812 6.609 0.737 1 92.12 69 HIS B C 1
ATOM 1457 O O . HIS B 1 69 ? 17.766 6.293 1.454 1 92.12 69 HIS B O 1
ATOM 1463 N N . GLN B 1 70 ? 16.422 7.812 0.481 1 93.38 70 GLN B N 1
ATOM 1464 C CA . GLN B 1 70 ? 17.109 8.953 1.07 1 93.38 70 GLN B CA 1
ATOM 1465 C C . GLN B 1 70 ? 16.156 10.109 1.326 1 93.38 70 GLN B C 1
ATOM 1467 O O . GLN B 1 70 ? 15.133 10.242 0.645 1 93.38 70 GLN B O 1
ATOM 1472 N N . GLY B 1 71 ? 16.5 10.906 2.375 1 93.06 71 GLY B N 1
ATOM 1473 C CA . GLY B 1 71 ? 15.734 12.102 2.668 1 93.06 71 GLY B CA 1
ATOM 1474 C C . GLY B 1 71 ? 14.555 11.852 3.586 1 93.06 71 GLY B C 1
ATOM 1475 O O . GLY B 1 71 ? 14.492 10.82 4.258 1 93.06 71 GLY B O 1
ATOM 1476 N N . ARG B 1 72 ? 13.68 12.883 3.697 1 93.94 72 ARG B N 1
ATOM 1477 C CA . ARG B 1 72 ? 12.492 12.859 4.543 1 93.94 72 ARG B CA 1
ATOM 1478 C C . ARG B 1 72 ? 11.273 13.391 3.793 1 93.94 72 ARG B C 1
ATOM 1480 O O . ARG B 1 72 ? 11.414 14.094 2.789 1 93.94 72 ARG B O 1
ATOM 1487 N N . PHE B 1 73 ? 10.211 13.008 4.301 1 94 73 PHE B N 1
ATOM 1488 C CA . PHE B 1 73 ? 8.992 13.539 3.709 1 94 73 PHE B CA 1
ATOM 1489 C C . PHE B 1 73 ? 8.742 14.977 4.16 1 94 73 PHE B C 1
ATOM 1491 O O . PHE B 1 73 ? 8.977 15.312 5.324 1 94 73 PHE B O 1
ATOM 1498 N N . VAL B 1 74 ? 8.367 15.789 3.203 1 90.5 74 VAL B N 1
ATOM 1499 C CA . VAL B 1 74 ? 7.957 17.141 3.547 1 90.5 74 VAL B CA 1
ATOM 1500 C C . VAL B 1 74 ? 6.555 17.125 4.145 1 90.5 74 VAL B C 1
ATOM 1502 O O . VAL B 1 74 ? 5.566 16.969 3.424 1 90.5 74 VAL B O 1
ATOM 1505 N N . TRP B 1 75 ? 6.516 17.188 5.359 1 88.38 75 TRP B N 1
ATOM 1506 C CA . TRP B 1 75 ? 5.27 17.047 6.109 1 88.38 75 TRP B CA 1
ATOM 1507 C C . TRP B 1 75 ? 4.879 18.359 6.773 1 88.38 75 TRP B C 1
ATOM 1509 O O . TRP B 1 75 ? 5.723 19.047 7.359 1 88.38 75 TRP B O 1
ATOM 1519 N N . PRO B 1 76 ? 3.643 18.719 6.488 1 83.06 76 PRO B N 1
ATOM 1520 C CA . PRO B 1 76 ? 3.227 20 7.078 1 83.06 76 PRO B CA 1
ATOM 1521 C C . PRO B 1 76 ? 3.275 19.984 8.602 1 83.06 76 PRO B C 1
ATOM 1523 O O . PRO B 1 76 ? 3.178 18.922 9.219 1 83.06 76 PRO B O 1
ATOM 1526 N N . ARG B 1 77 ? 3.564 21.203 9.18 1 73.38 77 ARG B N 1
ATOM 1527 C CA . ARG B 1 77 ? 3.633 21.344 10.633 1 73.38 77 ARG B CA 1
ATOM 1528 C C . ARG B 1 77 ? 2.279 21.062 11.273 1 73.38 77 ARG B C 1
ATOM 1530 O O . ARG B 1 77 ? 1.235 21.359 10.695 1 73.38 77 ARG B O 1
ATOM 1537 N N . ALA B 1 78 ? 2.451 20.5 12.5 1 63.19 78 ALA B N 1
ATOM 1538 C CA . ALA B 1 78 ? 1.312 20.203 13.359 1 63.19 78 ALA B CA 1
ATOM 1539 C C . ALA B 1 78 ? 0.483 21.453 13.641 1 63.19 78 ALA B C 1
ATOM 1541 O O . ALA B 1 78 ? 1.034 22.531 13.867 1 63.19 78 ALA B O 1
ATOM 1542 N N . GLY B 1 79 ? -0.633 21.688 13.148 1 57.12 79 GLY B N 1
ATOM 1543 C CA . GLY B 1 79 ? -1.575 22.766 13.438 1 57.12 79 GLY B CA 1
ATOM 1544 C C . GLY B 1 79 ? -2.787 22.75 12.523 1 57.12 79 GLY B C 1
ATOM 1545 O O . GLY B 1 79 ? -3.857 23.234 12.898 1 57.12 79 GLY B O 1
ATOM 1546 N N . ALA B 1 80 ? -2.463 22.672 11.359 1 55.38 80 ALA B N 1
ATOM 1547 C CA . ALA B 1 80 ? -3.621 22.719 10.469 1 55.38 80 ALA B CA 1
ATOM 1548 C C . ALA B 1 80 ? -4.367 21.375 10.477 1 55.38 80 ALA B C 1
ATOM 1550 O O . ALA B 1 80 ? -3.766 20.328 10.688 1 55.38 80 ALA B O 1
ATOM 1551 N N . THR B 1 81 ? -5.75 21.375 10.812 1 57.34 81 THR B N 1
ATOM 1552 C CA . THR B 1 81 ? -6.578 20.172 10.969 1 57.34 81 THR B CA 1
ATOM 1553 C C . THR B 1 81 ? -6.207 19.125 9.938 1 57.34 81 THR B C 1
ATOM 1555 O O . THR B 1 81 ? -5.926 17.969 10.289 1 57.34 81 THR B O 1
ATOM 1558 N N . SER B 1 82 ? -6.941 19.109 8.797 1 65.88 82 SER B N 1
ATOM 1559 C CA . SER B 1 82 ? -6.734 18.078 7.773 1 65.88 82 SER B CA 1
ATOM 1560 C C . SER B 1 82 ? -6.328 18.703 6.441 1 65.88 82 SER B C 1
ATOM 1562 O O . SER B 1 82 ? -6.785 19.797 6.094 1 65.88 82 SER B O 1
ATOM 1564 N N . TRP B 1 83 ? -5.184 18.312 5.875 1 80.69 83 TRP B N 1
ATOM 1565 C CA . TRP B 1 83 ? -4.719 18.672 4.535 1 80.69 83 TRP B CA 1
ATOM 1566 C C . TRP B 1 83 ? -5.211 17.656 3.51 1 80.69 83 TRP B C 1
ATOM 1568 O O . TRP B 1 83 ? -5.242 16.453 3.781 1 80.69 83 TRP B O 1
ATOM 1578 N N . THR B 1 84 ? -5.797 18.25 2.463 1 87.56 84 THR B N 1
ATOM 1579 C CA . THR B 1 84 ? -6.129 17.375 1.341 1 87.56 84 THR B CA 1
ATOM 1580 C C . THR B 1 84 ? -5.207 17.656 0.156 1 87.56 84 THR B C 1
ATOM 1582 O O . THR B 1 84 ? -4.895 18.797 -0.146 1 87.56 84 THR B O 1
ATOM 1585 N N . LEU B 1 85 ? -4.73 16.625 -0.356 1 89.62 85 LEU B N 1
ATOM 1586 C CA . LEU B 1 85 ? -3.824 16.719 -1.496 1 89.62 85 LEU B CA 1
ATOM 1587 C C . LEU B 1 85 ? -4.477 16.156 -2.756 1 89.62 85 LEU B C 1
ATOM 1589 O O . LEU B 1 85 ? -5.273 15.227 -2.682 1 89.62 85 LEU B O 1
ATOM 1593 N N . SER B 1 86 ? -4.086 16.797 -3.869 1 89.5 86 SER B N 1
ATOM 1594 C CA . SER B 1 86 ? -4.383 16.188 -5.16 1 89.5 86 SER B CA 1
ATOM 1595 C C . SER B 1 86 ? -3.473 15 -5.434 1 89.5 86 SER B C 1
ATOM 1597 O O . SER B 1 86 ? -2.494 14.781 -4.715 1 89.5 86 SER B O 1
ATOM 1599 N N . ALA B 1 87 ? -3.801 14.258 -6.488 1 90.06 87 ALA B N 1
ATOM 1600 C CA . ALA B 1 87 ? -2.98 13.117 -6.891 1 90.06 87 ALA B CA 1
ATOM 1601 C C . ALA B 1 87 ? -1.553 13.555 -7.207 1 90.06 87 ALA B C 1
ATOM 1603 O O . ALA B 1 87 ? -0.592 12.875 -6.844 1 90.06 87 ALA B O 1
ATOM 1604 N N . GLU B 1 88 ? -1.396 14.695 -7.816 1 89.69 88 GLU B N 1
ATOM 1605 C CA . GLU B 1 88 ? -0.08 15.211 -8.188 1 89.69 88 GLU B CA 1
ATOM 1606 C C . GLU B 1 88 ? 0.721 15.625 -6.957 1 89.69 88 GLU B C 1
ATOM 1608 O O . GLU B 1 88 ? 1.918 15.344 -6.867 1 89.69 88 GLU B O 1
ATOM 1613 N N . GLN B 1 89 ? 0.039 16.234 -6.062 1 88.81 89 GLN B N 1
ATOM 1614 C CA . GLN B 1 89 ? 0.7 16.656 -4.836 1 88.81 89 GLN B CA 1
ATOM 1615 C C . GLN B 1 89 ? 1.161 15.461 -4.008 1 88.81 89 GLN B C 1
ATOM 1617 O O . GLN B 1 89 ? 2.266 15.469 -3.461 1 88.81 89 GLN B O 1
ATOM 1622 N N . PHE B 1 90 ? 0.336 14.484 -4.008 1 91.44 90 PHE B N 1
ATOM 1623 C CA . PHE B 1 90 ? 0.728 13.289 -3.275 1 91.44 90 PHE B CA 1
ATOM 1624 C C . PHE B 1 90 ? 1.904 12.594 -3.955 1 91.44 90 PHE B C 1
ATOM 1626 O O . PHE B 1 90 ? 2.803 12.086 -3.283 1 91.44 90 PHE B O 1
ATOM 1633 N N . ALA B 1 91 ? 1.85 12.586 -5.262 1 92 91 ALA B N 1
ATOM 1634 C CA . ALA B 1 91 ? 2.969 11.992 -5.988 1 92 91 ALA B CA 1
ATOM 1635 C C . ALA B 1 91 ? 4.285 12.664 -5.605 1 92 91 ALA B C 1
ATOM 1637 O O . ALA B 1 91 ? 5.297 11.984 -5.402 1 92 91 ALA B O 1
ATOM 1638 N N . TRP B 1 92 ? 4.312 13.906 -5.441 1 91 92 TRP B N 1
ATOM 1639 C CA . TRP B 1 92 ? 5.504 14.641 -5.027 1 91 92 TRP B CA 1
ATOM 1640 C C . TRP B 1 92 ? 5.871 14.305 -3.586 1 91 92 TRP B C 1
ATOM 1642 O O . TRP B 1 92 ? 7.035 14.023 -3.285 1 91 92 TRP B O 1
ATOM 1652 N N . LEU B 1 93 ? 4.898 14.328 -2.729 1 91.25 93 LEU B N 1
ATOM 1653 C CA . LEU B 1 93 ? 5.133 14.008 -1.325 1 91.25 93 LEU B CA 1
ATOM 1654 C C . LEU B 1 93 ? 5.773 12.633 -1.18 1 91.25 93 LEU B C 1
ATOM 1656 O O . LEU B 1 93 ? 6.738 12.469 -0.429 1 91.25 93 LEU B O 1
ATOM 1660 N N . SER B 1 94 ? 5.195 11.648 -1.923 1 93.19 94 SER B N 1
ATOM 1661 C CA . SER B 1 94 ? 5.637 10.266 -1.786 1 93.19 94 SER B CA 1
ATOM 1662 C C . SER B 1 94 ? 7.074 10.094 -2.264 1 93.19 94 SER B C 1
ATOM 1664 O O . SER B 1 94 ? 7.711 9.078 -1.977 1 93.19 94 SER B O 1
ATOM 1666 N N . MET B 1 95 ? 7.574 11.156 -2.975 1 91.69 95 MET B N 1
ATOM 1667 C CA . MET B 1 95 ? 8.953 11.102 -3.453 1 91.69 95 MET B CA 1
ATOM 1668 C C . MET B 1 95 ? 9.867 11.953 -2.576 1 91.69 95 MET B C 1
ATOM 1670 O O . MET B 1 95 ? 11.039 12.148 -2.902 1 91.69 95 MET B O 1
ATOM 1674 N N . GLY B 1 96 ? 9.297 12.477 -1.571 1 90.44 96 GLY B N 1
ATOM 1675 C CA . GLY B 1 96 ? 10.078 13.328 -0.683 1 90.44 96 GLY B CA 1
ATOM 1676 C C . GLY B 1 96 ? 10.258 14.734 -1.21 1 90.44 96 GLY B C 1
ATOM 1677 O O . GLY B 1 96 ? 11.164 15.453 -0.783 1 90.44 96 GLY B O 1
ATOM 1678 N N . VAL B 1 97 ? 9.57 15.086 -2.195 1 88.94 97 VAL B N 1
ATOM 1679 C CA . VAL B 1 97 ? 9.656 16.391 -2.824 1 88.94 97 VAL B CA 1
ATOM 1680 C C . VAL B 1 97 ? 8.641 17.344 -2.191 1 88.94 97 VAL B C 1
ATOM 1682 O O . VAL B 1 97 ? 7.559 16.922 -1.778 1 88.94 97 VAL B O 1
ATOM 1685 N N . ASP B 1 98 ? 9 18.578 -2.131 1 89.5 98 ASP B N 1
ATOM 1686 C CA . ASP B 1 98 ? 8.117 19.578 -1.537 1 89.5 98 ASP B CA 1
ATOM 1687 C C . ASP B 1 98 ? 6.871 19.797 -2.395 1 89.5 98 ASP B C 1
ATOM 1689 O O . ASP B 1 98 ? 6.91 20.531 -3.379 1 89.5 98 ASP B O 1
ATOM 1693 N N . TRP B 1 99 ? 5.84 19.297 -2.039 1 86.62 99 TRP B N 1
ATOM 1694 C CA . TRP B 1 99 ? 4.59 19.266 -2.789 1 86.62 99 TRP B CA 1
ATOM 1695 C C . TRP B 1 99 ? 3.857 20.609 -2.682 1 86.62 99 TRP B C 1
ATOM 1697 O O . TRP B 1 99 ? 2.953 20.891 -3.473 1 86.62 99 TRP B O 1
ATOM 1707 N N . ARG B 1 100 ? 4.121 21.375 -1.738 1 79.75 100 ARG B N 1
ATOM 1708 C CA . ARG B 1 100 ? 3.465 22.656 -1.525 1 79.75 100 ARG B CA 1
ATOM 1709 C C . ARG B 1 100 ? 3.732 23.609 -2.686 1 79.75 100 ARG B C 1
ATOM 1711 O O . ARG B 1 100 ? 3.01 24.594 -2.871 1 79.75 100 ARG B O 1
ATOM 1718 N N . ARG B 1 101 ? 4.781 23.312 -3.455 1 81.81 101 ARG B N 1
ATOM 1719 C CA . ARG B 1 101 ? 5.176 24.188 -4.566 1 81.81 101 ARG B CA 1
ATOM 1720 C C . ARG B 1 101 ? 4.242 24 -5.758 1 81.81 101 ARG B C 1
ATOM 1722 O O . ARG B 1 101 ? 4.215 24.828 -6.664 1 81.81 101 ARG B O 1
ATOM 1729 N N . LEU B 1 102 ? 3.615 22.906 -5.926 1 74.69 102 LEU B N 1
ATOM 1730 C CA . LEU B 1 102 ? 2.666 22.656 -7.004 1 74.69 102 LEU B CA 1
ATOM 1731 C C . LEU B 1 102 ? 1.383 23.453 -6.797 1 74.69 102 LEU B C 1
ATOM 1733 O O . LEU B 1 102 ? 0.559 23.547 -7.707 1 74.69 102 LEU B O 1
ATOM 1737 N N . SER B 1 103 ? 1.117 23.859 -5.703 1 61.84 103 SER B N 1
ATOM 1738 C CA . SER B 1 103 ? -0.122 24.578 -5.398 1 61.84 103 SER B CA 1
ATOM 1739 C C . SER B 1 103 ? -0.1 25.984 -5.961 1 61.84 103 SER B C 1
ATOM 1741 O O . SER B 1 103 ? 0.584 26.859 -5.426 1 61.84 103 SER B O 1
ATOM 1743 N N . ASP B 1 104 ? 0.264 26.219 -7.34 1 52.12 104 ASP B N 1
ATOM 1744 C CA . ASP B 1 104 ? 0.152 27.625 -7.762 1 52.12 104 ASP B CA 1
ATOM 1745 C C . ASP B 1 104 ? -1.086 28.281 -7.156 1 52.12 104 ASP B C 1
ATOM 1747 O O . ASP B 1 104 ? -1.248 29.5 -7.234 1 52.12 104 ASP B O 1
ATOM 1751 N N . ALA B 1 105 ? -2.305 27.75 -7.371 1 47.19 105 ALA B N 1
ATOM 1752 C CA . ALA B 1 105 ? -3.434 28.531 -6.879 1 47.19 105 ALA B CA 1
ATOM 1753 C C . ALA B 1 105 ? -3.252 28.906 -5.41 1 47.19 105 ALA B C 1
ATOM 1755 O O . ALA B 1 105 ? -2.572 28.188 -4.668 1 47.19 105 ALA B O 1
ATOM 1756 N N . PRO B 1 106 ? -3.674 30.109 -4.938 1 39.22 106 PRO B N 1
ATOM 1757 C CA . PRO B 1 106 ? -3.67 30.5 -3.525 1 39.22 106 PRO B CA 1
ATOM 1758 C C . PRO B 1 106 ? -3.975 29.328 -2.592 1 39.22 106 PRO B C 1
ATOM 1760 O O . PRO B 1 106 ? -4.684 28.406 -2.977 1 39.22 106 PRO B O 1
ATOM 1763 N N . ILE B 1 107 ? -2.928 28.734 -1.854 1 41.03 107 ILE B N 1
ATOM 1764 C CA . ILE B 1 107 ? -3.236 27.781 -0.789 1 41.03 107 ILE B CA 1
ATOM 1765 C C . ILE B 1 107 ? -4.691 27.953 -0.358 1 41.03 107 ILE B C 1
ATOM 1767 O O . ILE B 1 107 ? -5.004 28.797 0.486 1 41.03 107 ILE B O 1
ATOM 1771 N N . SER B 1 108 ? -5.57 28.203 -1.241 1 35.03 108 SER B N 1
ATOM 1772 C CA . SER B 1 108 ? -6.902 28.422 -0.686 1 35.03 108 SER B CA 1
ATOM 1773 C C . SER B 1 108 ? -7.312 27.266 0.228 1 35.03 108 SER B C 1
ATOM 1775 O O . SER B 1 108 ? -7.648 27.484 1.395 1 35.03 108 SER B O 1
ATOM 1777 N N . GLY B 1 109 ? -8.398 26.281 -0.179 1 35.84 109 GLY B N 1
ATOM 1778 C CA . GLY B 1 109 ? -9.242 25.531 0.725 1 35.84 109 GLY B CA 1
ATOM 1779 C C . GLY B 1 109 ? -8.508 24.406 1.441 1 35.84 109 GLY B C 1
ATOM 1780 O O . GLY B 1 109 ? -8.625 23.234 1.062 1 35.84 109 GLY B O 1
ATOM 1781 N N . CYS B 1 110 ? -7.246 24.344 1.608 1 41.03 110 CYS B N 1
ATOM 1782 C CA . CYS B 1 110 ? -6.785 23.734 2.855 1 41.03 110 CYS B CA 1
ATOM 1783 C C . CYS B 1 110 ? -7.77 24.016 3.988 1 41.03 110 CYS B C 1
ATOM 1785 O O . CYS B 1 110 ? -7.859 25.141 4.477 1 41.03 110 CYS B O 1
ATOM 1787 N N . LYS B 1 111 ? -8.961 23.656 3.766 1 37.94 111 LYS B N 1
ATOM 1788 C CA . LYS B 1 111 ? -9.875 23.984 4.855 1 37.94 111 LYS B CA 1
ATOM 1789 C C . LYS B 1 111 ? -9.375 23.422 6.184 1 37.94 111 LYS B C 1
ATOM 1791 O O . LYS B 1 111 ? -9.203 22.219 6.324 1 37.94 111 LYS B O 1
ATOM 1796 N N . GLN B 1 112 ? -8.602 24.125 6.969 1 35.91 112 GLN B N 1
ATOM 1797 C CA . GLN B 1 112 ? -8.562 23.938 8.414 1 35.91 112 GLN B CA 1
ATOM 1798 C C . GLN B 1 112 ? -9.945 23.609 8.961 1 35.91 112 GLN B C 1
ATOM 1800 O O . GLN B 1 112 ? -10.836 24.469 8.969 1 35.91 112 GLN B O 1
ATOM 1805 N N . ILE B 1 113 ? -10.406 22.391 8.539 1 29.78 113 ILE B N 1
ATOM 1806 C CA . ILE B 1 113 ? -11.688 22.234 9.219 1 29.78 113 ILE B CA 1
ATOM 1807 C C . ILE B 1 113 ? -11.492 22.359 10.727 1 29.78 113 ILE B C 1
ATOM 1809 O O . ILE B 1 113 ? -10.57 21.781 11.297 1 29.78 113 ILE B O 1
#

Secondary structure (DSSP, 8-state):
-----EEEEE-S---TTS-HHHHHHHHHHHS-----TTEEEEEE-TTSSEEEEEEE-SSEEEEEEEEESSS------BTBS-EEE-HHHHHHHHTT--GGGG--S-S------/-----EEEEE-S---TTS-HHHHHHHHHHHS-----TTEEEEEE-TTSSEEEEEEE-SSEEEEEEEEESSS------BTBSEEEE-HHHHHHHHTT--GGGG--S-S------

Nearest PDB structures (foldseek):
  4k45-assembly1_A  TM=5.528E-01  e=4.428E-01  Rattus norvegicus
  4v4g-assembly1_Aa  TM=4.536E-01  e=3.004E-01  Escherichia coli
  1l4s-assembly1_A  TM=4.536E-01  e=3.004E-01  Escherichia coli
  6pbc-assembly1_A  TM=5.437E-01  e=1.721E+00  Rattus norvegicus
  1imu-assembly1_A  TM=4.300E-01  e=7.924E-01  Haemophilus influenzae

Foldseek 3Di:
DQQAFKEKEQQPADDPVDDQVVVQVVCCPQQVDHADGNYWYKYAHPVQQKMWIWHDDPVGIDIDMAGEPDAGFDGDHPDQRMDMDGPQLVVQRSHRHRSVVVCVDDVPPSPSD/DQAAFKEKEAQPADDPVDDQVVVQVVCCPQLVDHADGNYWYKYAHPVQQKMWIWHDDPVGIDIDMAGEPDAGFDGDHPDQRMAMDGPQLVVQRSHRHHSVVVCVDDVPPSPSD

Solvent-accessible surface area (backbone atoms only — not comparable to full-atom values): 12507 Å² total; per-residue (Å²): 120,90,62,67,64,38,34,36,37,48,51,62,84,42,75,73,86,54,54,67,69,59,50,52,50,44,41,34,68,74,64,65,40,77,89,41,67,38,36,32,40,33,38,41,32,86,86,23,52,39,36,37,40,38,35,40,50,98,47,28,40,40,38,30,36,41,38,52,78,65,77,45,43,64,66,75,70,74,74,60,43,49,38,71,31,49,65,68,35,44,47,30,30,78,62,39,34,72,33,75,70,71,55,73,60,74,90,58,83,60,48,60,105,119,88,61,69,65,38,35,35,37,46,44,62,85,43,74,75,88,54,54,67,69,60,51,52,51,44,42,35,68,70,64,66,40,77,89,43,67,37,36,33,38,34,38,42,32,85,85,23,52,39,36,37,40,39,35,41,50,100,48,27,41,40,38,30,36,42,37,52,76,67,78,44,43,63,65,75,70,76,73,60,46,41,43,71,32,48,65,68,36,44,46,30,31,79,60,40,34,72,32,74,71,71,54,73,60,73,86,56,84,58,48,62,101

Organism: NCBI:txid634155